Protein AF-A0A9J7HIJ6-F1 (afdb_monomer)

Structure (mmCIF, N/CA/C/O backbone):
data_AF-A0A9J7HIJ6-F1
#
_entry.id   AF-A0A9J7HIJ6-F1
#
loop_
_atom_site.group_PDB
_atom_site.id
_atom_site.type_symbol
_atom_site.label_atom_id
_atom_site.label_alt_id
_atom_site.label_comp_id
_atom_site.label_asym_id
_atom_site.label_entity_id
_atom_site.label_seq_id
_atom_site.pdbx_PDB_ins_code
_atom_site.Cartn_x
_atom_site.Cartn_y
_atom_site.Cartn_z
_atom_site.occupancy
_atom_site.B_iso_or_equiv
_atom_site.auth_seq_id
_atom_site.auth_comp_id
_atom_site.auth_asym_id
_atom_site.auth_atom_id
_atom_site.pdbx_PDB_model_num
ATOM 1 N N . MET A 1 1 ? -23.925 -6.676 22.445 1.00 54.19 1 MET A N 1
ATOM 2 C CA . MET A 1 1 ? -23.663 -6.314 21.030 1.00 54.19 1 MET A CA 1
ATOM 3 C C . MET A 1 1 ? -22.187 -6.019 20.755 1.00 54.19 1 MET A C 1
ATOM 5 O O . MET A 1 1 ? -21.665 -6.613 19.825 1.00 54.19 1 MET A O 1
ATOM 9 N N . ALA A 1 2 ? -21.489 -5.216 21.573 1.00 65.56 2 ALA A N 1
ATOM 10 C CA . ALA A 1 2 ? -20.061 -4.901 21.376 1.00 65.56 2 ALA A CA 1
ATOM 11 C C . ALA A 1 2 ? -19.132 -6.136 21.282 1.00 65.56 2 ALA A C 1
ATOM 13 O O . ALA A 1 2 ? -18.332 -6.225 20.359 1.00 65.56 2 ALA A O 1
ATOM 14 N N . GLY A 1 3 ? -19.303 -7.138 22.155 1.00 69.25 3 GLY A N 1
ATOM 15 C CA . GLY A 1 3 ? -18.483 -8.361 22.118 1.00 69.25 3 GLY A CA 1
ATOM 16 C C . GLY A 1 3 ? -18.639 -9.199 20.839 1.00 69.25 3 GLY A C 1
ATOM 17 O O . GLY A 1 3 ? -17.671 -9.776 20.363 1.00 69.25 3 GL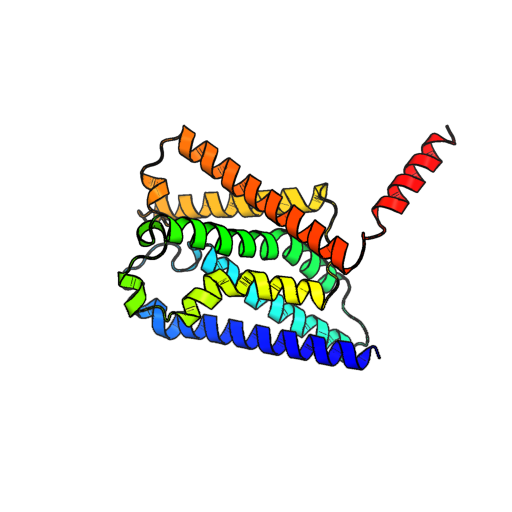Y A O 1
ATOM 18 N N . ILE A 1 4 ? -19.830 -9.220 20.228 1.00 72.94 4 ILE A N 1
ATOM 19 C CA . ILE A 1 4 ? -20.072 -9.954 18.970 1.00 72.94 4 ILE A CA 1
ATOM 20 C C . ILE A 1 4 ? -19.373 -9.256 17.796 1.00 72.94 4 ILE A C 1
ATOM 22 O O . ILE A 1 4 ? -18.848 -9.926 16.910 1.00 72.94 4 ILE A O 1
ATOM 26 N N . VAL A 1 5 ? -19.349 -7.919 17.792 1.00 80.38 5 VAL A N 1
ATOM 27 C CA . VAL A 1 5 ? -18.637 -7.131 16.775 1.00 80.38 5 VAL A CA 1
ATOM 28 C C . VAL A 1 5 ? -17.130 -7.357 16.893 1.00 80.38 5 VAL A C 1
ATOM 30 O O . VAL A 1 5 ? -16.501 -7.679 15.892 1.00 80.38 5 VAL A O 1
ATOM 33 N N . LEU A 1 6 ? -16.576 -7.304 18.111 1.00 82.19 6 LEU A N 1
ATOM 34 C CA . LEU A 1 6 ? -15.151 -7.554 18.350 1.00 82.19 6 LEU A CA 1
ATOM 35 C C . LEU A 1 6 ? -14.713 -8.945 17.872 1.00 82.19 6 LEU A C 1
ATOM 37 O O . LEU A 1 6 ? -13.731 -9.060 17.145 1.00 82.19 6 LEU A O 1
ATOM 41 N N . VAL A 1 7 ? -15.457 -9.999 18.229 1.00 83.62 7 VAL A N 1
ATOM 42 C CA . VAL A 1 7 ? -15.119 -11.375 17.821 1.00 83.62 7 VAL A CA 1
ATOM 43 C C . VAL A 1 7 ? -15.148 -11.526 16.298 1.00 83.62 7 VAL A C 1
ATOM 45 O O . VAL A 1 7 ? -14.252 -12.147 15.730 1.00 83.62 7 VAL A O 1
ATOM 48 N N . ARG A 1 8 ? -16.138 -10.929 15.620 1.00 87.38 8 ARG A N 1
ATOM 49 C CA . ARG A 1 8 ? -16.233 -10.959 14.151 1.00 87.38 8 ARG A CA 1
ATOM 50 C C . ARG A 1 8 ? -15.067 -10.227 13.489 1.00 87.38 8 ARG A C 1
ATOM 52 O O . ARG A 1 8 ? -14.442 -10.789 12.595 1.00 87.38 8 ARG A O 1
ATOM 59 N N . THR A 1 9 ? -14.756 -9.013 13.937 1.00 90.62 9 THR A N 1
ATOM 60 C CA . THR A 1 9 ? -13.640 -8.217 13.404 1.00 90.62 9 THR A CA 1
ATOM 61 C C . THR A 1 9 ? -12.297 -8.914 13.631 1.00 90.62 9 THR A C 1
ATOM 63 O O . THR A 1 9 ? -11.520 -9.058 12.690 1.00 90.62 9 THR A O 1
ATOM 66 N N . CYS A 1 10 ? -12.067 -9.447 14.834 1.00 93.25 10 CYS A N 1
ATOM 67 C CA . CYS A 1 10 ? -10.856 -10.197 15.163 1.00 93.25 10 CYS A CA 1
ATOM 68 C C . CYS A 1 10 ? -10.693 -11.439 14.277 1.00 93.25 10 CYS A C 1
ATOM 70 O O . CYS A 1 10 ? -9.621 -11.659 13.714 1.00 93.25 10 CYS A O 1
ATOM 72 N N . ALA A 1 11 ? -11.765 -12.213 14.071 1.00 94.88 11 ALA A N 1
ATOM 73 C CA . ALA A 1 11 ? -11.728 -13.376 13.186 1.00 94.88 11 ALA A CA 1
ATOM 74 C C . ALA A 1 11 ? -11.338 -12.993 11.748 1.00 94.88 11 ALA A C 1
ATOM 76 O O . ALA A 1 11 ? -10.502 -13.666 11.144 1.00 94.88 11 ALA A O 1
ATOM 77 N N . VAL A 1 12 ? -11.884 -11.892 11.215 1.00 96.50 12 VAL A N 1
ATOM 78 C CA . VAL A 1 12 ? -11.509 -11.387 9.884 1.00 96.50 12 VAL A CA 1
ATOM 79 C C . VAL A 1 12 ? -10.034 -10.987 9.844 1.00 96.50 12 VAL A C 1
ATOM 81 O O . VAL A 1 12 ? -9.323 -11.424 8.942 1.00 96.50 12 VAL A O 1
ATOM 84 N N . HIS A 1 13 ? -9.538 -10.227 10.824 1.00 97.56 13 HIS A N 1
ATOM 85 C CA . HIS A 1 13 ? -8.124 -9.838 10.865 1.00 97.56 13 HIS A CA 1
ATOM 86 C C . HIS A 1 13 ? -7.177 -11.039 10.960 1.00 97.56 13 HIS A C 1
ATOM 88 O O . HIS A 1 13 ? -6.143 -11.041 10.294 1.00 97.56 13 HIS A O 1
ATOM 94 N N . VAL A 1 14 ? -7.524 -12.068 11.742 1.00 97.81 14 VAL A N 1
ATOM 95 C CA . VAL A 1 14 ? -6.734 -13.307 11.834 1.00 97.81 14 VAL A CA 1
ATOM 96 C C . VAL A 1 14 ? -6.701 -14.024 10.487 1.00 97.81 14 VAL A C 1
ATOM 98 O O . VAL A 1 14 ? -5.623 -14.399 10.032 1.00 97.81 14 VAL A O 1
ATOM 101 N N . VAL A 1 15 ? -7.847 -14.176 9.816 1.00 97.62 15 VAL A N 1
ATOM 102 C CA . VAL A 1 15 ? -7.904 -14.797 8.482 1.00 97.62 15 VAL A CA 1
ATOM 103 C C . VAL A 1 15 ? -7.062 -14.010 7.479 1.00 97.62 15 VAL A C 1
ATOM 105 O O . VAL A 1 15 ? -6.260 -14.609 6.765 1.00 97.62 15 VAL A O 1
ATOM 108 N N . LEU A 1 16 ? -7.187 -12.681 7.451 1.00 97.38 16 LEU A N 1
ATOM 109 C CA . LEU A 1 16 ? -6.400 -11.832 6.555 1.00 97.38 16 LEU A CA 1
ATOM 110 C C . LEU A 1 16 ? -4.902 -11.955 6.845 1.00 97.38 16 LEU A C 1
ATOM 112 O O . LEU A 1 16 ? -4.126 -12.180 5.919 1.00 97.38 16 LEU A O 1
ATOM 116 N N . LEU A 1 17 ? -4.489 -11.898 8.114 1.00 98.06 17 LEU A N 1
ATOM 117 C CA . LEU A 1 17 ? -3.093 -12.096 8.502 1.00 98.06 17 LEU A CA 1
ATOM 118 C C . LEU A 1 17 ? -2.560 -13.453 8.024 1.00 98.06 17 LEU A C 1
ATOM 120 O O . LEU A 1 17 ? -1.475 -13.508 7.450 1.00 98.06 17 LEU A O 1
ATOM 124 N N . LEU A 1 18 ? -3.320 -14.535 8.220 1.00 97.62 18 LEU A N 1
ATOM 125 C CA . LEU A 1 18 ? -2.929 -15.867 7.754 1.00 97.62 18 LEU A CA 1
ATOM 126 C C . LEU A 1 18 ? -2.782 -15.914 6.230 1.00 97.62 18 LEU A C 1
ATOM 128 O O . LEU A 1 18 ? -1.799 -16.467 5.743 1.00 97.62 18 LEU A O 1
ATOM 132 N N . VAL A 1 19 ? -3.701 -15.297 5.481 1.00 96.50 19 VAL A N 1
ATOM 133 C CA . VAL A 1 19 ? -3.599 -15.188 4.017 1.00 96.50 19 VAL A CA 1
ATOM 134 C C . VAL A 1 19 ? -2.308 -14.473 3.615 1.00 96.50 19 VAL A C 1
ATOM 136 O O . VAL A 1 19 ? -1.566 -15.002 2.789 1.00 96.50 19 VAL A O 1
ATOM 139 N N . TYR A 1 20 ? -1.985 -13.327 4.222 1.00 96.69 20 TYR A N 1
ATOM 140 C CA . TYR A 1 20 ? -0.745 -12.605 3.914 1.00 96.69 20 TYR A CA 1
ATOM 141 C C . TYR A 1 20 ? 0.513 -13.399 4.291 1.00 96.69 20 TYR A C 1
ATOM 143 O O . TYR A 1 20 ? 1.465 -13.438 3.514 1.00 96.69 20 TYR A O 1
ATOM 151 N N . VAL A 1 21 ? 0.513 -14.101 5.428 1.00 96.94 21 VAL A N 1
ATOM 152 C CA . VAL A 1 21 ? 1.629 -14.979 5.821 1.00 96.94 21 VAL A CA 1
ATOM 153 C C . VAL A 1 21 ? 1.808 -16.133 4.829 1.00 96.94 21 VAL A C 1
ATOM 155 O O . VAL A 1 21 ? 2.939 -16.458 4.466 1.00 96.94 21 VAL A O 1
ATOM 158 N N . ILE A 1 22 ? 0.715 -16.735 4.350 1.00 96.00 22 ILE A N 1
ATOM 159 C CA . ILE A 1 22 ? 0.757 -17.787 3.323 1.00 96.00 22 ILE A CA 1
ATOM 160 C C . ILE A 1 22 ? 1.316 -17.235 2.009 1.00 96.00 22 ILE A C 1
ATOM 162 O O . ILE A 1 22 ? 2.164 -17.876 1.398 1.00 96.00 22 ILE A O 1
ATOM 166 N N . VAL A 1 23 ? 0.893 -16.041 1.595 1.00 95.25 23 VAL A N 1
ATOM 167 C CA . VAL A 1 23 ? 1.378 -15.359 0.383 1.00 95.25 23 VAL A CA 1
ATOM 168 C C . VAL A 1 23 ? 2.876 -15.062 0.467 1.00 95.25 23 VAL A C 1
ATOM 170 O O . VAL A 1 23 ? 3.612 -15.332 -0.482 1.00 95.25 23 VAL A O 1
ATOM 173 N N . GLU A 1 24 ? 3.347 -14.550 1.605 1.00 93.69 24 GLU A N 1
ATOM 174 C CA . GLU A 1 24 ? 4.772 -14.305 1.858 1.00 93.69 24 GLU A CA 1
ATOM 175 C C . GLU A 1 24 ? 5.581 -15.608 1.838 1.00 93.69 24 GLU A C 1
ATOM 177 O O . GLU A 1 24 ? 6.668 -15.662 1.252 1.00 93.69 24 GLU A O 1
ATOM 182 N N . ARG A 1 25 ? 5.035 -16.681 2.426 1.00 93.69 25 ARG A N 1
ATOM 183 C CA . ARG A 1 25 ? 5.645 -18.013 2.380 1.00 93.69 25 ARG A CA 1
ATOM 184 C C . ARG A 1 25 ? 5.733 -18.528 0.948 1.00 93.69 25 ARG A C 1
ATOM 186 O O . ARG A 1 25 ? 6.815 -18.933 0.545 1.00 93.69 25 ARG A O 1
ATOM 193 N N . GLU A 1 26 ? 4.641 -18.473 0.191 1.00 92.38 26 GLU A N 1
ATOM 194 C CA . GLU A 1 26 ? 4.570 -18.922 -1.203 1.00 92.38 26 GLU A CA 1
ATOM 195 C C . GLU A 1 26 ? 5.589 -18.189 -2.080 1.00 92.38 26 GLU A C 1
ATOM 197 O O . GLU A 1 26 ? 6.344 -18.809 -2.833 1.00 92.38 26 GLU A O 1
ATOM 202 N N . TYR A 1 27 ? 5.671 -16.864 -1.932 1.00 89.50 27 TYR A N 1
ATOM 203 C CA . TYR A 1 27 ? 6.690 -16.066 -2.602 1.00 89.50 27 TYR A CA 1
ATOM 204 C C . TYR A 1 27 ? 8.096 -16.553 -2.245 1.00 89.50 27 TYR A C 1
ATOM 206 O O . TYR A 1 27 ? 8.934 -16.763 -3.126 1.00 89.50 27 TYR A O 1
ATOM 214 N N . SER A 1 28 ? 8.356 -16.753 -0.951 1.00 88.44 28 SER A N 1
ATOM 215 C CA . SER A 1 28 ? 9.679 -17.139 -0.477 1.00 88.44 28 SER A CA 1
ATOM 216 C C . SER A 1 28 ? 10.091 -18.546 -0.901 1.00 88.44 28 SER A C 1
ATOM 218 O O . SER A 1 28 ? 11.278 -18.760 -1.144 1.00 88.44 28 SER A O 1
ATOM 220 N N . THR A 1 29 ? 9.160 -19.499 -0.955 1.00 86.94 29 THR A N 1
ATOM 221 C CA . THR A 1 29 ? 9.465 -20.899 -1.273 1.00 86.94 29 THR A CA 1
ATOM 222 C C . THR A 1 29 ? 9.496 -21.161 -2.769 1.00 86.94 29 THR A C 1
ATOM 224 O O . THR A 1 29 ? 10.371 -21.890 -3.224 1.00 86.94 29 THR A O 1
ATOM 227 N N . ASN A 1 30 ? 8.575 -20.566 -3.532 1.00 85.62 30 ASN A N 1
ATOM 228 C CA . ASN A 1 30 ? 8.342 -20.961 -4.923 1.00 85.62 30 ASN A CA 1
ATOM 229 C C . ASN A 1 30 ? 8.789 -19.897 -5.935 1.00 85.62 30 ASN A C 1
ATOM 231 O O . ASN A 1 30 ? 9.208 -20.246 -7.035 1.00 85.62 30 ASN A O 1
ATOM 235 N N . VAL A 1 31 ? 8.770 -18.608 -5.572 1.00 84.44 31 VAL A N 1
ATOM 236 C CA . VAL A 1 31 ? 9.089 -17.517 -6.514 1.00 84.44 31 VAL A CA 1
ATOM 237 C C . VAL A 1 31 ? 10.548 -17.068 -6.409 1.00 84.44 31 VAL A C 1
ATOM 239 O O . VAL A 1 31 ? 11.222 -16.926 -7.431 1.00 84.44 31 VAL A O 1
ATOM 242 N N . ILE A 1 32 ? 11.069 -16.865 -5.192 1.00 81.12 32 ILE A N 1
ATOM 243 C CA . ILE A 1 32 ? 12.455 -16.402 -4.983 1.00 81.12 32 ILE A CA 1
ATOM 244 C C . ILE A 1 32 ? 13.495 -17.314 -5.659 1.00 81.12 32 ILE A C 1
ATOM 246 O O . ILE A 1 32 ? 14.334 -16.769 -6.380 1.00 81.12 32 ILE A O 1
ATOM 250 N N . PRO A 1 33 ? 13.476 -18.653 -5.487 1.00 77.00 33 PRO A N 1
ATOM 251 C CA . PRO A 1 33 ? 14.546 -19.509 -6.010 1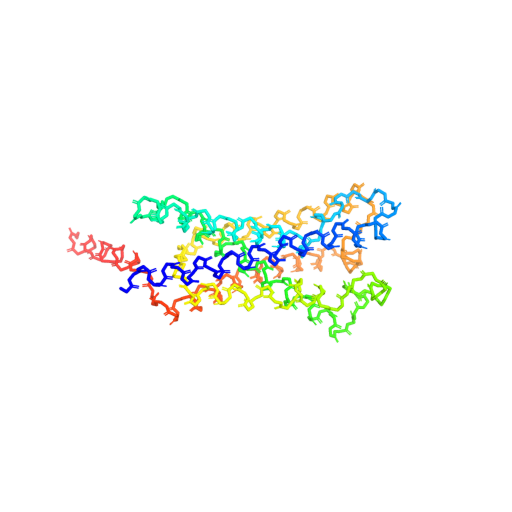.00 77.00 33 PRO A CA 1
ATOM 252 C C . PRO A 1 33 ? 14.654 -19.503 -7.538 1.00 77.00 33 PRO A C 1
ATOM 254 O O . PRO A 1 33 ? 15.744 -19.655 -8.078 1.00 77.00 33 PRO A O 1
ATOM 257 N N . VAL A 1 34 ? 13.533 -19.295 -8.232 1.00 69.25 34 VAL A N 1
ATOM 258 C CA . VAL A 1 34 ? 13.479 -19.299 -9.700 1.00 69.25 34 VAL A CA 1
ATOM 259 C C . VAL A 1 34 ? 13.777 -17.911 -10.277 1.00 69.25 34 VAL A C 1
ATOM 261 O O . VAL A 1 34 ? 14.377 -17.792 -11.341 1.00 69.25 34 VAL A O 1
ATOM 264 N N . HIS A 1 35 ? 13.395 -16.844 -9.567 1.00 64.62 35 HIS A N 1
ATOM 265 C CA . HIS A 1 35 ? 13.511 -15.464 -10.048 1.00 64.62 35 HIS A CA 1
ATOM 266 C C . HIS A 1 35 ? 14.792 -14.734 -9.582 1.00 64.62 35 HIS A C 1
ATOM 268 O O . HIS A 1 35 ? 15.186 -13.739 -10.193 1.00 64.62 35 HIS A O 1
ATOM 274 N N . GLN A 1 36 ? 15.461 -15.195 -8.513 1.00 61.38 36 GLN A N 1
ATOM 275 C CA . GLN A 1 36 ? 16.668 -14.569 -7.934 1.00 61.38 36 GLN A CA 1
ATOM 276 C C . GLN A 1 36 ? 17.948 -15.397 -8.146 1.00 61.38 36 GLN A C 1
ATOM 278 O O . GLN A 1 36 ? 18.765 -15.521 -7.236 1.00 61.38 36 GLN A O 1
ATOM 283 N N . THR A 1 37 ? 18.161 -15.943 -9.345 1.00 53.28 37 THR A N 1
ATOM 284 C CA . THR A 1 37 ? 19.377 -16.719 -9.663 1.00 53.28 37 THR A CA 1
ATOM 285 C C . THR A 1 37 ? 20.655 -15.877 -9.727 1.00 53.28 37 THR A C 1
ATOM 287 O O . THR A 1 37 ? 21.740 -16.424 -9.581 1.00 53.28 37 THR A O 1
ATOM 290 N N . ASN A 1 38 ? 20.546 -14.548 -9.844 1.00 50.03 38 ASN A N 1
ATOM 291 C CA . ASN A 1 38 ? 21.674 -13.622 -9.752 1.00 50.03 38 ASN A CA 1
ATOM 292 C C . ASN A 1 38 ? 21.396 -12.559 -8.686 1.00 50.03 38 ASN A C 1
ATOM 294 O O . ASN A 1 38 ? 20.273 -12.070 -8.558 1.00 50.03 38 ASN A O 1
ATOM 298 N N . ASN A 1 39 ? 22.420 -12.221 -7.905 1.00 54.41 39 ASN A N 1
ATOM 299 C CA . ASN A 1 39 ? 22.371 -11.371 -6.717 1.00 54.41 39 ASN A CA 1
ATOM 300 C C . ASN A 1 39 ? 21.980 -9.913 -7.069 1.00 54.41 39 ASN A C 1
ATOM 302 O O . ASN A 1 39 ? 22.828 -9.031 -7.165 1.00 54.41 39 ASN A O 1
ATOM 306 N N . LYS A 1 40 ? 20.689 -9.658 -7.323 1.00 73.31 40 LYS A N 1
ATOM 307 C CA . LYS A 1 40 ? 20.166 -8.336 -7.703 1.00 73.31 40 LYS A CA 1
ATOM 308 C C . LYS A 1 40 ? 20.054 -7.436 -6.469 1.00 73.31 40 LYS A C 1
ATOM 310 O O . LYS A 1 40 ? 19.312 -7.740 -5.530 1.00 73.31 40 LYS A O 1
ATOM 315 N N . PHE A 1 41 ? 20.779 -6.317 -6.484 1.00 81.31 41 PHE A N 1
ATOM 316 C CA . PHE A 1 41 ? 20.698 -5.256 -5.476 1.00 81.31 41 PHE A CA 1
ATOM 317 C C . PHE A 1 41 ? 19.232 -4.841 -5.228 1.00 81.31 41 PHE A C 1
ATOM 319 O O . PHE A 1 41 ? 18.433 -4.760 -6.157 1.00 81.31 41 PHE A O 1
ATOM 326 N N . GLY A 1 42 ? 18.842 -4.638 -3.965 1.00 79.19 42 GLY A N 1
ATOM 327 C CA . GLY A 1 42 ? 17.453 -4.339 -3.574 1.00 79.19 42 GLY A CA 1
ATOM 328 C C . GLY A 1 42 ? 16.494 -5.544 -3.530 1.00 79.19 42 GLY A C 1
ATOM 329 O O . GLY A 1 42 ? 15.443 -5.456 -2.888 1.00 79.19 42 GLY A O 1
ATOM 330 N N . ARG A 1 43 ? 16.872 -6.695 -4.112 1.00 86.06 43 ARG A N 1
ATOM 331 C CA . ARG A 1 43 ? 16.133 -7.976 -4.080 1.00 86.06 43 ARG A CA 1
ATOM 332 C C . ARG A 1 43 ? 14.636 -7.783 -4.355 1.00 86.06 43 ARG A C 1
ATOM 334 O O . ARG A 1 43 ? 14.267 -7.172 -5.344 1.00 86.06 43 ARG A O 1
ATOM 341 N N . ARG A 1 44 ? 13.755 -8.304 -3.494 1.00 86.62 44 ARG A N 1
ATOM 342 C CA . ARG A 1 44 ? 12.297 -8.168 -3.646 1.00 86.62 44 ARG A CA 1
ATOM 343 C C . ARG A 1 44 ? 11.774 -6.777 -3.291 1.00 86.62 44 ARG A C 1
ATOM 345 O O . ARG A 1 44 ? 10.718 -6.385 -3.766 1.00 86.62 44 ARG A O 1
ATOM 352 N N . TYR A 1 45 ? 12.509 -6.033 -2.468 1.00 90.56 45 TYR A N 1
ATOM 353 C CA . TYR A 1 45 ? 12.069 -4.757 -1.902 1.00 90.56 45 TYR A CA 1
ATOM 354 C C . TYR A 1 45 ? 12.198 -3.587 -2.880 1.00 90.56 45 TYR A C 1
ATOM 356 O O . TYR A 1 45 ? 11.829 -2.463 -2.549 1.00 90.56 45 TYR A O 1
ATOM 364 N N . CYS A 1 46 ? 12.709 -3.824 -4.088 1.00 91.38 46 CYS A N 1
ATOM 365 C CA . CYS A 1 46 ? 12.655 -2.845 -5.164 1.00 91.38 46 CYS A CA 1
ATOM 366 C C . CYS A 1 46 ? 11.235 -2.705 -5.750 1.00 91.38 46 CYS A C 1
ATOM 368 O O . CYS A 1 46 ? 10.871 -1.625 -6.215 1.00 91.38 46 CYS A O 1
ATOM 370 N N . TYR A 1 47 ? 10.396 -3.742 -5.654 1.00 92.25 47 TYR A N 1
ATOM 371 C CA . TYR A 1 47 ? 9.037 -3.742 -6.195 1.00 92.25 47 TYR A CA 1
ATOM 372 C C . TYR A 1 47 ? 8.014 -3.192 -5.196 1.00 92.25 47 TYR A C 1
ATOM 374 O O . TYR A 1 47 ? 7.914 -3.666 -4.061 1.00 92.25 47 TYR A O 1
ATOM 382 N N . LEU A 1 48 ? 7.183 -2.249 -5.650 1.00 95.19 48 LEU A N 1
ATOM 383 C CA . LEU A 1 48 ? 6.135 -1.641 -4.826 1.00 95.19 48 LEU A CA 1
ATOM 384 C C . LEU A 1 48 ? 5.121 -2.681 -4.334 1.00 95.19 48 LEU A C 1
ATOM 386 O O . LEU A 1 48 ? 4.697 -2.632 -3.184 1.00 95.19 48 LEU A O 1
ATOM 390 N N . THR A 1 49 ? 4.794 -3.669 -5.171 1.00 95.12 49 THR A N 1
ATOM 391 C CA . THR A 1 49 ? 3.917 -4.794 -4.821 1.00 95.12 49 THR A CA 1
ATOM 392 C C . THR A 1 49 ? 4.416 -5.553 -3.590 1.00 95.12 49 THR A C 1
ATOM 394 O O . THR A 1 49 ? 3.627 -5.892 -2.713 1.00 95.12 49 THR A O 1
ATOM 397 N N . GLN A 1 50 ? 5.726 -5.782 -3.481 1.00 93.81 50 GLN A N 1
ATOM 398 C CA . GLN A 1 50 ? 6.312 -6.513 -2.352 1.00 93.81 50 GLN A CA 1
ATOM 399 C C . GLN A 1 50 ? 6.339 -5.655 -1.084 1.00 93.81 50 GLN A C 1
ATOM 401 O O . GLN A 1 50 ? 6.037 -6.148 0.001 1.00 93.81 50 GLN A O 1
ATOM 406 N N . LEU A 1 51 ? 6.621 -4.354 -1.211 1.00 96.31 51 LEU A N 1
ATOM 407 C CA . LEU A 1 51 ? 6.478 -3.414 -0.094 1.00 96.31 51 LEU A CA 1
ATOM 408 C C . LEU A 1 51 ? 5.029 -3.363 0.412 1.00 96.31 51 LEU A C 1
ATOM 410 O O . LEU A 1 51 ? 4.808 -3.360 1.621 1.00 96.31 51 LEU A O 1
ATOM 414 N N . ASN A 1 52 ? 4.051 -3.397 -0.497 1.00 97.56 52 ASN A N 1
ATOM 415 C CA . ASN A 1 52 ? 2.630 -3.440 -0.160 1.00 97.56 52 ASN A CA 1
ATOM 416 C C . ASN A 1 52 ? 2.258 -4.729 0.592 1.00 97.56 52 ASN A C 1
ATOM 418 O O . ASN A 1 52 ? 1.564 -4.654 1.603 1.00 97.56 52 ASN A O 1
ATOM 422 N N . MET A 1 53 ? 2.749 -5.898 0.163 1.00 96.44 53 MET A N 1
ATOM 423 C CA . MET A 1 53 ? 2.479 -7.168 0.860 1.00 96.44 53 MET A CA 1
ATOM 424 C C . MET A 1 53 ? 3.026 -7.161 2.287 1.00 96.44 53 MET A C 1
ATOM 426 O O . MET A 1 53 ? 2.308 -7.490 3.236 1.00 96.44 53 MET A O 1
ATOM 430 N N . VAL A 1 54 ? 4.260 -6.687 2.464 1.00 96.50 54 VAL A N 1
ATOM 431 C CA . VAL A 1 54 ? 4.875 -6.559 3.789 1.00 96.50 54 VAL A CA 1
ATOM 432 C C . VAL A 1 54 ? 4.105 -5.558 4.651 1.00 96.50 54 VAL A C 1
ATOM 434 O O . VAL A 1 54 ? 3.789 -5.860 5.802 1.00 96.50 54 VAL A O 1
ATOM 437 N N . ALA A 1 55 ? 3.745 -4.394 4.103 1.00 97.25 55 ALA A N 1
ATOM 438 C CA . ALA A 1 55 ? 2.988 -3.375 4.827 1.00 97.25 55 ALA A CA 1
ATOM 439 C C . ALA A 1 55 ? 1.614 -3.892 5.286 1.00 97.25 55 ALA A C 1
ATOM 441 O O . ALA A 1 55 ? 1.231 -3.663 6.434 1.00 97.25 55 ALA A O 1
ATOM 442 N N . GLN A 1 56 ? 0.897 -4.632 4.435 1.00 97.44 56 GLN A N 1
ATOM 443 C CA . GLN A 1 56 ? -0.392 -5.227 4.796 1.00 97.44 56 GLN A CA 1
ATOM 444 C C . GLN A 1 56 ? -0.244 -6.355 5.821 1.00 97.44 56 GLN A C 1
ATOM 446 O O . GLN A 1 56 ? -1.018 -6.400 6.776 1.00 97.44 56 GLN A O 1
ATOM 451 N N . THR A 1 57 ? 0.792 -7.191 5.709 1.00 97.56 57 THR A N 1
ATOM 452 C CA . THR A 1 57 ? 1.106 -8.219 6.718 1.00 97.56 57 THR A CA 1
ATOM 453 C C . THR A 1 57 ? 1.331 -7.588 8.094 1.00 97.56 57 THR A C 1
ATOM 455 O O . THR A 1 57 ? 0.715 -7.994 9.081 1.00 97.56 57 THR A O 1
ATOM 458 N N . VAL A 1 58 ? 2.175 -6.551 8.163 1.00 97.69 58 VAL A N 1
ATOM 459 C CA . VAL A 1 58 ? 2.468 -5.825 9.410 1.00 97.69 58 VAL A CA 1
ATOM 460 C C . VAL A 1 58 ? 1.211 -5.150 9.958 1.00 97.69 58 VAL A C 1
ATOM 462 O O . VAL A 1 58 ? 0.942 -5.214 11.159 1.00 97.69 58 VAL A O 1
ATOM 465 N N . PHE A 1 59 ? 0.407 -4.534 9.092 1.00 97.75 59 PHE A N 1
ATOM 466 C CA . PHE A 1 59 ? -0.821 -3.867 9.501 1.00 97.75 59 PHE A CA 1
ATOM 467 C C . PHE A 1 59 ? -1.864 -4.835 10.057 1.00 97.75 59 PHE A C 1
ATOM 469 O O . PHE A 1 59 ? -2.355 -4.597 11.162 1.00 97.75 59 PHE A O 1
ATOM 476 N N . PHE A 1 60 ? -2.176 -5.937 9.370 1.00 97.88 60 PHE A N 1
ATOM 477 C CA . PHE A 1 60 ? -3.132 -6.919 9.889 1.00 97.88 60 PHE A CA 1
ATOM 478 C C . PHE A 1 60 ? -2.599 -7.625 11.139 1.00 97.88 60 PHE A C 1
ATOM 480 O O . PHE A 1 60 ? -3.367 -7.849 12.072 1.00 97.88 60 PHE A O 1
ATOM 487 N N . GLY A 1 61 ? -1.283 -7.844 11.241 1.00 97.75 61 GLY A N 1
ATOM 488 C CA . GLY A 1 61 ? -0.640 -8.288 12.483 1.00 97.75 61 GLY A CA 1
ATOM 489 C C . GLY A 1 61 ? -0.873 -7.313 13.638 1.00 97.75 61 GLY A C 1
ATOM 490 O O . GLY A 1 61 ? -1.264 -7.713 14.736 1.00 97.75 61 GLY A O 1
ATOM 491 N N . SER A 1 62 ? -0.729 -6.013 13.377 1.00 97.06 62 SER A N 1
ATOM 492 C CA . SER A 1 62 ? -1.042 -4.985 14.369 1.00 97.06 62 SER A CA 1
ATOM 493 C C . SER A 1 62 ? -2.538 -4.936 14.710 1.00 97.06 62 SER A C 1
ATOM 495 O O . SER A 1 62 ? -2.886 -4.643 15.851 1.00 97.06 62 SER A O 1
ATOM 497 N N . CYS A 1 63 ? -3.434 -5.225 13.759 1.00 96.06 63 CYS A N 1
ATOM 498 C CA . CYS A 1 63 ? -4.880 -5.246 13.997 1.00 96.06 63 CYS A CA 1
ATOM 499 C C . CYS A 1 63 ? -5.279 -6.414 14.903 1.00 96.06 63 CYS A C 1
ATOM 501 O O . CYS A 1 63 ? -6.001 -6.196 15.874 1.00 96.06 63 CYS A O 1
ATOM 503 N N . VAL A 1 64 ? -4.721 -7.608 14.667 1.00 96.81 64 VAL A N 1
ATOM 504 C CA . VAL A 1 64 ? -4.863 -8.756 15.577 1.00 96.81 64 VAL A CA 1
ATOM 505 C C . VAL A 1 64 ? -4.342 -8.397 16.970 1.00 96.81 64 VAL A C 1
ATOM 507 O O . VAL A 1 64 ? -5.032 -8.638 17.957 1.00 96.81 64 VAL A O 1
ATOM 510 N N . LEU A 1 65 ? -3.175 -7.749 17.071 1.00 95.44 65 LEU A N 1
ATOM 511 C CA . LEU A 1 65 ? -2.650 -7.291 18.360 1.00 95.44 65 LEU A CA 1
ATOM 512 C C . LEU A 1 65 ? -3.609 -6.309 19.057 1.00 95.44 65 LEU A C 1
ATOM 514 O O . LEU A 1 65 ? -3.888 -6.472 20.243 1.00 95.44 65 LEU A O 1
ATOM 518 N N . SER A 1 66 ? -4.140 -5.318 18.336 1.00 94.31 66 SER A N 1
ATOM 519 C CA . SER A 1 66 ? -5.132 -4.371 18.867 1.00 94.31 66 SER A CA 1
ATOM 520 C C . SER A 1 66 ? -6.378 -5.075 19.404 1.00 94.31 66 SER A C 1
ATOM 522 O O . SER A 1 66 ? -6.870 -4.696 20.465 1.00 94.31 66 SER A O 1
ATOM 524 N N . ASP A 1 67 ? -6.886 -6.077 18.688 1.00 94.19 67 ASP A N 1
ATOM 525 C CA . ASP A 1 67 ? -8.102 -6.801 19.070 1.00 94.19 67 ASP A CA 1
ATOM 526 C C . ASP A 1 67 ? -7.871 -7.722 20.273 1.00 94.19 67 ASP A C 1
ATOM 528 O O . ASP A 1 67 ? -8.713 -7.787 21.168 1.00 94.19 67 ASP A O 1
ATOM 532 N N . LEU A 1 68 ? -6.710 -8.383 20.347 1.00 93.56 68 LEU A N 1
ATOM 533 C CA . LEU A 1 68 ? -6.316 -9.170 21.519 1.00 93.56 68 LEU A CA 1
ATOM 534 C C . LEU A 1 68 ? -6.163 -8.282 22.757 1.00 93.56 68 LEU A C 1
ATOM 536 O O . LEU A 1 68 ? -6.640 -8.632 23.836 1.00 93.56 68 LEU A O 1
ATOM 540 N N . LEU A 1 69 ? -5.542 -7.109 22.605 1.00 93.06 69 LEU A N 1
ATOM 541 C CA . LEU A 1 69 ? -5.419 -6.144 23.696 1.00 93.06 69 LEU A CA 1
ATOM 542 C C . LEU A 1 69 ? -6.786 -5.608 24.133 1.00 93.06 69 LEU A C 1
ATOM 544 O O . LEU A 1 69 ? -6.999 -5.443 25.329 1.00 93.06 69 LEU A O 1
ATOM 548 N N . GLU A 1 70 ? -7.727 -5.388 23.213 1.00 92.81 70 GLU A N 1
ATOM 549 C CA . GLU A 1 70 ? -9.101 -5.030 23.582 1.00 92.81 70 GLU A CA 1
ATOM 550 C C . GLU A 1 70 ? -9.812 -6.156 24.330 1.00 92.81 70 GLU A C 1
ATOM 552 O O . GLU A 1 70 ? -10.475 -5.887 25.329 1.00 92.81 70 GLU A O 1
ATOM 557 N N . ALA A 1 71 ? -9.639 -7.407 23.901 1.00 91.62 71 ALA A N 1
ATOM 558 C CA . ALA A 1 71 ? -10.231 -8.558 24.574 1.00 91.62 71 ALA A CA 1
ATOM 559 C C . ALA A 1 71 ? -9.685 -8.749 26.002 1.00 91.62 71 ALA A C 1
ATOM 561 O O . ALA A 1 71 ? -10.447 -9.093 26.903 1.00 91.62 71 ALA A O 1
ATOM 562 N N . ILE A 1 72 ? -8.388 -8.501 26.218 1.00 91.88 72 ILE A N 1
ATOM 563 C CA . ILE A 1 72 ? -7.725 -8.666 27.524 1.00 91.88 72 ILE A CA 1
ATOM 564 C C . ILE A 1 72 ? -7.964 -7.457 28.440 1.00 91.88 72 ILE A C 1
ATOM 566 O O . ILE A 1 72 ? -8.244 -7.621 29.625 1.00 91.88 72 ILE A O 1
ATOM 570 N N . LEU A 1 73 ? -7.830 -6.237 27.913 1.00 91.00 73 LEU A N 1
ATOM 571 C CA . LEU A 1 73 ? -7.857 -4.994 28.697 1.00 91.00 73 LEU A CA 1
ATOM 572 C C . LEU A 1 73 ? -9.236 -4.317 28.717 1.00 91.00 73 LEU A C 1
ATOM 574 O O . LEU A 1 73 ? -9.401 -3.292 29.380 1.00 91.00 73 LEU A O 1
ATOM 578 N N . GLY A 1 74 ? -10.200 -4.818 27.941 1.00 88.94 74 GLY A N 1
ATOM 579 C CA . GLY A 1 74 ? -11.521 -4.213 27.748 1.00 88.94 74 GLY A CA 1
ATOM 580 C C . GLY A 1 74 ? -11.520 -2.925 26.912 1.00 88.94 74 GLY A C 1
ATOM 581 O O . GLY A 1 74 ? -12.549 -2.257 26.829 1.00 88.94 74 GLY A O 1
ATOM 582 N N . ARG A 1 75 ? -10.377 -2.531 26.328 1.00 86.75 75 ARG A N 1
ATOM 583 C CA . ARG A 1 75 ? -10.235 -1.317 25.501 1.00 86.75 75 ARG A CA 1
ATOM 584 C C . ARG A 1 75 ? -9.074 -1.410 24.511 1.00 86.75 75 ARG A C 1
ATOM 586 O O . ARG A 1 75 ? -8.017 -1.942 24.849 1.00 86.75 75 ARG A O 1
ATOM 593 N N . LYS A 1 76 ? -9.218 -0.800 23.327 1.00 85.81 76 LYS A N 1
ATOM 594 C CA . LYS A 1 76 ? -8.101 -0.636 22.376 1.00 85.81 76 LYS A CA 1
ATOM 595 C C . LYS A 1 76 ? -7.094 0.414 22.870 1.00 85.81 76 LYS A C 1
ATOM 597 O O . LYS A 1 76 ? -7.508 1.484 23.324 1.00 85.81 76 LYS A O 1
ATOM 602 N N . PRO A 1 77 ? -5.774 0.183 22.738 1.00 90.19 77 PRO A N 1
ATOM 603 C CA . PRO A 1 77 ? -4.777 1.212 23.021 1.00 90.19 77 PRO A CA 1
ATOM 604 C C . PRO A 1 77 ? -4.879 2.376 22.024 1.00 90.19 77 PRO A C 1
ATOM 606 O O . PRO A 1 77 ? -4.690 2.195 20.820 1.00 90.19 77 PRO A O 1
ATOM 609 N N . ASN A 1 78 ? -5.119 3.591 22.526 1.00 89.81 78 ASN A N 1
ATOM 610 C CA . ASN A 1 78 ? -5.313 4.783 21.687 1.00 89.81 78 ASN A CA 1
ATOM 611 C C . ASN A 1 78 ? -4.119 5.074 20.765 1.00 89.81 78 ASN A C 1
ATOM 613 O O . ASN A 1 78 ? -4.317 5.443 19.611 1.00 89.81 78 ASN A O 1
ATOM 617 N N . VAL A 1 79 ? -2.888 4.883 21.255 1.00 93.50 79 VAL A N 1
ATOM 618 C CA . VAL A 1 79 ? -1.662 5.121 20.473 1.00 93.50 79 VAL A CA 1
ATOM 619 C C . VAL A 1 79 ? -1.558 4.141 19.307 1.00 93.50 79 VAL A C 1
ATOM 621 O O . VAL A 1 79 ? -1.316 4.559 18.179 1.00 93.50 79 VAL A O 1
ATOM 624 N N . LEU A 1 80 ? -1.804 2.850 19.552 1.00 93.44 80 LEU A N 1
ATOM 625 C CA . LEU A 1 80 ? -1.757 1.827 18.508 1.00 93.44 80 LEU A CA 1
ATOM 626 C C . LEU A 1 80 ? -2.821 2.087 17.436 1.00 93.44 80 LEU A C 1
ATOM 628 O O . LEU A 1 80 ? -2.506 2.062 16.248 1.00 93.44 80 LEU A O 1
ATOM 632 N N . LYS A 1 81 ? -4.049 2.433 17.847 1.00 92.94 81 LYS A N 1
ATOM 633 C CA . LYS A 1 81 ? -5.104 2.832 16.907 1.00 92.94 81 LYS A CA 1
ATOM 634 C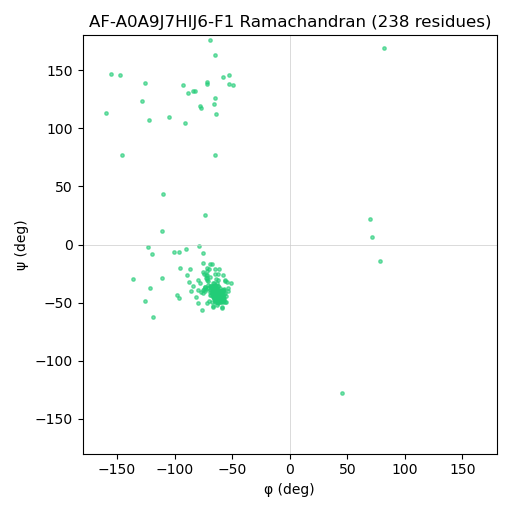 C . LYS A 1 81 ? -4.709 4.067 16.090 1.00 92.94 81 LYS A C 1
ATOM 636 O O . LYS A 1 81 ? -4.920 4.075 14.883 1.00 92.94 81 LYS A O 1
ATOM 641 N N . ALA A 1 82 ? -4.133 5.093 16.717 1.00 94.12 82 ALA A N 1
ATOM 642 C CA . ALA A 1 82 ? -3.715 6.306 16.016 1.00 94.12 82 ALA A CA 1
ATOM 643 C C . ALA A 1 82 ? -2.622 6.024 14.970 1.00 94.12 82 ALA A C 1
ATOM 645 O O . ALA A 1 82 ? -2.700 6.538 13.855 1.00 94.12 82 ALA A O 1
ATOM 646 N N . ILE A 1 83 ? -1.646 5.170 15.301 1.00 95.56 83 ILE A N 1
ATOM 647 C CA . ILE A 1 83 ? -0.604 4.725 14.363 1.00 95.56 83 ILE A CA 1
ATOM 648 C C . ILE A 1 83 ? -1.225 3.940 13.205 1.00 95.56 83 ILE A C 1
ATOM 650 O O . ILE A 1 83 ? -0.915 4.214 12.048 1.00 95.56 83 ILE A O 1
ATOM 654 N N . GLN A 1 84 ? -2.121 2.995 13.500 1.00 96.50 84 GLN A N 1
ATOM 655 C CA . GLN A 1 84 ? -2.816 2.209 12.479 1.00 96.50 84 GLN A CA 1
ATOM 656 C C . GLN A 1 84 ? -3.616 3.092 11.530 1.00 96.50 84 GLN A C 1
ATOM 658 O O . GLN A 1 84 ? -3.505 2.927 10.323 1.00 96.50 84 GLN A O 1
ATOM 663 N N . ASP A 1 85 ? -4.397 4.031 12.058 1.00 96.12 85 ASP A N 1
ATOM 664 C CA . ASP A 1 85 ? -5.224 4.922 11.249 1.00 96.12 85 ASP A CA 1
ATOM 665 C C . ASP A 1 85 ? -4.357 5.847 10.372 1.00 96.12 85 ASP A C 1
ATOM 667 O O . ASP A 1 85 ? -4.651 6.027 9.188 1.00 96.12 85 ASP A O 1
ATOM 671 N N . TYR A 1 86 ? -3.243 6.359 10.911 1.00 96.25 86 TYR A N 1
ATOM 672 C CA . TYR A 1 86 ? -2.284 7.156 10.142 1.00 96.25 86 TYR A CA 1
ATOM 673 C C . TYR A 1 86 ? -1.637 6.341 9.016 1.00 96.25 86 TYR A C 1
ATOM 675 O O . TYR A 1 86 ? -1.687 6.755 7.859 1.00 96.25 86 TYR A O 1
ATOM 683 N N . LEU A 1 87 ? -1.077 5.164 9.322 1.00 96.62 87 LEU A N 1
ATOM 684 C CA . LEU A 1 87 ? -0.451 4.294 8.319 1.00 96.62 87 LEU A CA 1
ATOM 685 C C . LEU A 1 87 ? -1.464 3.788 7.287 1.00 96.62 87 LEU A C 1
ATOM 687 O O . LEU A 1 87 ? -1.137 3.698 6.105 1.00 96.62 87 LEU A O 1
ATOM 691 N N . PHE A 1 88 ? -2.695 3.492 7.706 1.00 97.69 88 PHE A N 1
ATOM 692 C CA . PHE A 1 88 ? -3.754 3.063 6.802 1.00 97.69 88 PHE A CA 1
ATOM 693 C C . PHE A 1 88 ? -4.027 4.123 5.732 1.00 97.69 88 PHE A C 1
ATOM 695 O O . PHE A 1 88 ? -3.973 3.830 4.536 1.00 97.69 88 PHE A O 1
ATOM 702 N N . GLY A 1 89 ? -4.280 5.360 6.172 1.00 96.12 89 GLY A N 1
ATOM 703 C CA . GLY A 1 89 ? -4.616 6.462 5.280 1.00 96.12 89 GLY A CA 1
ATOM 704 C C . GLY A 1 89 ? -3.433 6.921 4.434 1.00 96.12 89 GLY A C 1
ATOM 705 O O . GLY A 1 89 ? -3.573 7.053 3.225 1.00 96.12 89 GLY A O 1
ATOM 706 N N . VAL A 1 90 ? -2.273 7.147 5.052 1.00 96.69 90 VAL A N 1
ATOM 707 C CA . VAL A 1 90 ? -1.099 7.763 4.405 1.00 96.69 90 VAL A CA 1
ATOM 708 C C . VAL A 1 90 ? -0.330 6.795 3.507 1.00 96.69 90 VAL A C 1
ATOM 710 O O . VAL A 1 90 ? 0.251 7.214 2.508 1.00 96.69 90 VAL A O 1
ATOM 713 N N . LEU A 1 91 ? -0.294 5.512 3.870 1.00 97.06 91 LEU A N 1
ATOM 714 C CA . LEU A 1 91 ? 0.592 4.533 3.246 1.00 97.06 91 LEU A CA 1
ATOM 715 C C . LEU A 1 91 ? -0.186 3.403 2.572 1.00 97.06 91 LEU A C 1
ATOM 717 O O . LEU A 1 91 ? -0.090 3.238 1.360 1.00 97.06 91 LEU A O 1
ATOM 721 N N . LEU A 1 92 ? -0.946 2.620 3.339 1.00 97.75 92 LEU A N 1
ATOM 722 C CA . LEU A 1 92 ? -1.500 1.352 2.853 1.00 97.75 92 LEU A CA 1
ATOM 723 C C . LEU A 1 92 ? -2.528 1.539 1.745 1.00 97.75 92 LEU A C 1
ATOM 725 O O . LEU A 1 92 ? -2.394 0.927 0.688 1.00 97.75 92 LEU A O 1
ATOM 729 N N . PHE A 1 93 ? -3.545 2.371 1.975 1.00 98.25 93 PHE A N 1
ATOM 730 C CA . PHE A 1 93 ? -4.616 2.542 0.999 1.00 98.25 93 PHE A CA 1
ATOM 731 C C . PHE A 1 93 ? -4.108 3.179 -0.310 1.00 98.25 93 PHE A C 1
ATOM 733 O O . PHE A 1 93 ? -4.355 2.602 -1.373 1.00 98.25 93 PHE A O 1
ATOM 740 N N . PRO A 1 94 ? -3.323 4.281 -0.286 1.00 98.31 94 PRO A N 1
ATOM 741 C CA . PRO A 1 94 ? -2.732 4.838 -1.500 1.00 98.31 94 PRO A CA 1
ATOM 742 C C . PRO A 1 94 ? -1.801 3.867 -2.229 1.00 98.31 94 PRO A C 1
ATOM 744 O O . PRO A 1 94 ? -1.850 3.784 -3.456 1.00 98.31 94 PRO A O 1
ATOM 747 N N . MET A 1 95 ? -0.974 3.111 -1.496 1.00 98.25 95 MET A N 1
ATOM 748 C CA . MET A 1 95 ? -0.056 2.140 -2.094 1.00 98.25 95 MET A CA 1
ATOM 749 C C . MET A 1 95 ? -0.804 0.977 -2.748 1.00 98.25 95 MET A C 1
ATOM 751 O O . MET A 1 95 ? -0.472 0.610 -3.872 1.00 98.25 95 MET A O 1
ATOM 755 N N . ALA A 1 96 ? -1.825 0.422 -2.091 1.00 98.44 96 ALA A N 1
ATOM 756 C CA . ALA A 1 96 ? -2.630 -0.662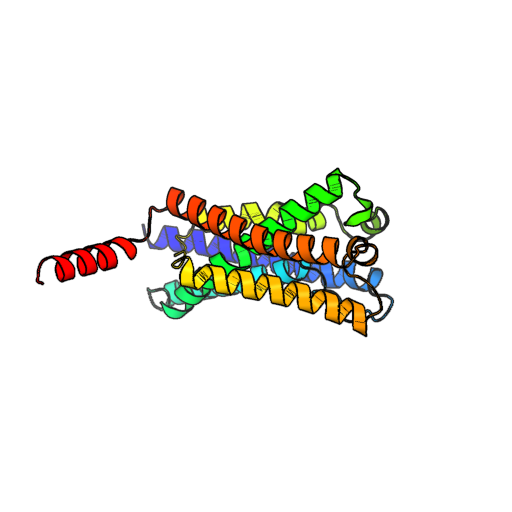 -2.647 1.00 98.44 96 ALA A CA 1
ATOM 757 C C . ALA A 1 96 ? -3.367 -0.229 -3.922 1.00 98.44 96 ALA A C 1
ATOM 759 O O . ALA A 1 96 ? -3.342 -0.954 -4.917 1.00 98.44 96 ALA A O 1
ATOM 760 N N . MET A 1 97 ? -3.957 0.972 -3.916 1.00 98.56 97 MET A N 1
ATOM 761 C CA . MET A 1 97 ? -4.576 1.564 -5.105 1.00 98.56 97 MET A CA 1
ATOM 762 C C . MET A 1 97 ? -3.557 1.759 -6.230 1.00 98.56 97 MET A C 1
ATOM 764 O O . MET A 1 97 ? -3.830 1.384 -7.367 1.00 98.56 97 MET A O 1
ATOM 768 N N . MET A 1 98 ? -2.363 2.275 -5.919 1.00 98.00 98 MET A N 1
ATOM 769 C CA . MET A 1 98 ? -1.291 2.443 -6.902 1.00 98.00 98 MET A CA 1
ATOM 770 C C . MET A 1 98 ? -0.855 1.111 -7.509 1.00 98.00 98 MET A C 1
ATOM 772 O O . MET A 1 98 ? -0.805 0.996 -8.730 1.00 98.00 98 MET A O 1
ATOM 776 N N . VAL A 1 99 ? -0.586 0.102 -6.678 1.00 97.75 99 VAL A N 1
ATOM 777 C CA . VAL A 1 99 ? -0.190 -1.239 -7.132 1.00 97.75 99 VAL A CA 1
ATOM 778 C C . VAL A 1 99 ? -1.252 -1.830 -8.055 1.00 97.75 99 VAL A C 1
ATOM 780 O O . VAL A 1 99 ? -0.913 -2.294 -9.138 1.00 97.75 99 VAL A O 1
ATOM 783 N N . GLN A 1 100 ? -2.529 -1.776 -7.671 1.00 98.25 100 GLN A N 1
ATOM 784 C CA . GLN A 1 100 ? -3.614 -2.323 -8.481 1.00 98.25 100 GLN A CA 1
ATOM 785 C C . GLN A 1 100 ? -3.812 -1.550 -9.790 1.00 98.25 100 GLN A C 1
ATOM 787 O O . GLN A 1 100 ? -3.818 -2.149 -10.866 1.00 98.25 100 GLN A O 1
ATOM 792 N N . CYS A 1 101 ? -3.988 -0.229 -9.717 1.00 97.56 101 CYS A N 1
ATOM 793 C CA . CYS A 1 101 ? -4.299 0.586 -10.888 1.00 97.56 101 CYS A CA 1
ATOM 794 C C . CYS A 1 101 ? -3.148 0.590 -11.893 1.00 97.56 101 CYS A C 1
ATOM 796 O O . CYS A 1 101 ? -3.390 0.381 -13.079 1.00 97.56 101 CYS A O 1
ATOM 798 N N . LEU A 1 102 ? -1.910 0.795 -11.433 1.00 94.88 102 LEU A N 1
ATOM 799 C CA . LEU A 1 102 ? -0.756 0.852 -12.326 1.00 94.88 102 LEU A CA 1
ATOM 800 C C . LEU A 1 102 ? -0.486 -0.509 -12.969 1.00 94.88 102 LEU A C 1
ATOM 802 O O . LEU A 1 102 ? -0.261 -0.567 -14.176 1.00 94.88 102 LEU A O 1
ATOM 806 N N . PHE A 1 103 ? -0.557 -1.595 -12.192 1.00 95.88 103 PHE A N 1
ATOM 807 C CA . PHE A 1 103 ? -0.341 -2.938 -12.722 1.00 95.88 103 PHE A CA 1
ATOM 808 C C . PHE A 1 103 ? -1.339 -3.267 -13.828 1.00 95.88 103 PHE A C 1
ATOM 810 O O . PHE A 1 103 ? -0.921 -3.597 -14.931 1.00 95.88 103 PHE A O 1
ATOM 817 N N . TRP A 1 104 ? -2.645 -3.144 -13.572 1.00 97.44 104 TRP A N 1
ATOM 818 C CA . TRP A 1 104 ? -3.649 -3.529 -14.567 1.00 97.44 104 TRP A CA 1
ATOM 819 C C . TRP A 1 104 ? -3.723 -2.568 -15.750 1.00 97.44 104 TRP A C 1
ATOM 821 O O . TRP A 1 104 ? -3.999 -3.019 -16.858 1.00 97.44 104 TRP A O 1
ATOM 831 N N . ALA A 1 105 ? -3.437 -1.277 -15.550 1.00 95.25 105 ALA A N 1
ATOM 832 C CA . ALA A 1 105 ? -3.335 -0.330 -16.657 1.00 95.25 105 ALA A CA 1
ATOM 833 C C . ALA A 1 105 ? -2.190 -0.708 -17.605 1.00 95.25 105 ALA A C 1
ATOM 835 O O . ALA A 1 105 ? -2.413 -0.821 -18.807 1.00 95.25 105 ALA A O 1
ATOM 836 N N . LEU A 1 106 ? -0.990 -0.965 -17.072 1.00 92.12 106 LEU A N 1
ATOM 837 C CA . LEU A 1 106 ? 0.146 -1.402 -17.886 1.00 92.12 106 LEU A CA 1
ATOM 838 C C . LEU A 1 106 ? -0.108 -2.778 -18.500 1.00 92.12 106 LEU A C 1
ATOM 840 O O . LEU A 1 106 ? 0.114 -2.949 -19.691 1.00 92.12 106 LEU A O 1
ATOM 844 N N . TYR A 1 107 ? -0.651 -3.720 -17.726 1.00 94.44 107 TYR A N 1
ATOM 845 C CA . TYR A 1 107 ? -0.976 -5.065 -18.200 1.00 94.44 107 TYR A CA 1
ATOM 846 C C . TYR A 1 107 ? -1.946 -5.050 -19.389 1.00 94.44 107 TYR A C 1
ATOM 848 O O . TYR A 1 107 ? -1.791 -5.839 -20.317 1.00 94.44 107 TYR A O 1
ATOM 856 N N . ALA A 1 108 ? -2.945 -4.163 -19.364 1.00 95.94 108 ALA A N 1
ATOM 857 C CA . ALA A 1 108 ? -3.928 -4.030 -20.436 1.00 95.94 108 ALA A CA 1
ATOM 858 C C . ALA A 1 108 ? -3.363 -3.368 -21.702 1.00 95.94 108 ALA A C 1
ATOM 860 O O . ALA A 1 108 ? -3.855 -3.650 -22.792 1.00 95.94 108 ALA A O 1
ATOM 861 N N . VAL A 1 109 ? -2.363 -2.489 -21.565 1.00 92.94 109 VAL A N 1
ATOM 862 C CA . VAL A 1 109 ? -1.661 -1.874 -22.704 1.00 92.94 109 VAL A CA 1
ATOM 863 C C . VAL A 1 109 ? -0.693 -2.877 -23.325 1.00 92.94 109 VAL A C 1
ATOM 865 O O . VAL A 1 109 ? -0.789 -3.168 -24.513 1.00 92.94 109 VAL A O 1
ATOM 868 N N . ASP A 1 110 ? 0.218 -3.406 -22.511 1.00 91.50 110 ASP A N 1
ATOM 869 C CA . ASP A 1 110 ? 1.150 -4.467 -22.871 1.00 91.50 110 ASP A CA 1
ATOM 870 C C . ASP A 1 110 ? 1.662 -5.147 -21.591 1.00 91.50 110 ASP A C 1
ATOM 872 O O . ASP A 1 110 ? 2.397 -4.557 -20.789 1.00 91.50 110 ASP A O 1
ATOM 876 N N . ARG A 1 111 ? 1.294 -6.422 -21.404 1.00 91.06 111 ARG A N 1
ATOM 877 C CA . ARG A 1 111 ? 1.710 -7.210 -20.236 1.00 91.06 111 ARG A CA 1
ATOM 878 C C . ARG A 1 111 ? 3.222 -7.279 -20.078 1.00 91.06 111 ARG A C 1
ATOM 880 O O . ARG A 1 111 ? 3.684 -7.344 -18.942 1.00 91.06 111 ARG A O 1
ATOM 887 N N . GLU A 1 112 ? 3.995 -7.240 -21.158 1.00 89.62 112 GLU A N 1
ATOM 888 C CA . GLU A 1 112 ? 5.450 -7.409 -21.099 1.00 89.62 112 GLU A CA 1
ATOM 889 C C . GLU A 1 112 ? 6.145 -6.230 -20.389 1.00 89.62 112 GLU A C 1
ATOM 891 O O . GLU A 1 112 ? 7.260 -6.378 -19.889 1.00 89.62 112 GLU A O 1
ATOM 896 N N . LEU A 1 113 ? 5.458 -5.090 -20.224 1.00 85.56 113 LEU A N 1
ATOM 897 C CA . LEU A 1 113 ? 5.965 -3.926 -19.486 1.00 85.56 113 LEU A CA 1
ATOM 898 C C . LEU A 1 113 ? 6.024 -4.124 -17.964 1.00 85.56 113 LEU A C 1
ATOM 900 O O . LEU A 1 113 ? 6.793 -3.439 -17.286 1.00 85.56 113 LEU A O 1
ATOM 904 N N . VAL A 1 114 ? 5.187 -5.007 -17.410 1.00 87.19 114 VAL A N 1
ATOM 905 C CA . VAL A 1 114 ? 5.017 -5.155 -15.949 1.00 87.19 114 VAL A CA 1
ATOM 906 C C . VAL A 1 114 ? 4.980 -6.609 -15.482 1.00 87.19 114 VAL A C 1
ATOM 908 O O . VAL A 1 114 ? 5.386 -6.916 -14.362 1.00 87.19 114 VAL A O 1
ATOM 911 N N . TYR A 1 115 ? 4.508 -7.517 -16.332 1.00 88.69 115 TYR A N 1
ATOM 912 C CA . TYR A 1 115 ? 4.356 -8.937 -16.045 1.00 88.69 115 TYR A CA 1
ATOM 913 C C . TYR A 1 115 ? 4.621 -9.794 -17.301 1.00 88.69 115 TYR A C 1
ATOM 915 O O . TYR A 1 115 ? 3.680 -10.295 -17.941 1.00 88.69 115 TYR A O 1
ATOM 923 N N . PRO A 1 116 ? 5.908 -9.977 -17.658 1.00 88.69 116 PRO A N 1
ATOM 924 C CA . PRO A 1 116 ? 6.308 -10.786 -18.801 1.00 88.69 116 PRO A CA 1
ATOM 925 C C . PRO A 1 116 ? 5.714 -12.192 -18.790 1.00 88.69 116 PRO A C 1
ATOM 927 O O . PRO A 1 116 ? 5.574 -12.803 -17.728 1.00 88.69 116 PRO A O 1
ATOM 930 N N . SER A 1 117 ? 5.405 -12.738 -19.964 1.00 90.44 117 SER A N 1
ATOM 931 C CA . SER A 1 117 ? 4.898 -14.115 -20.147 1.00 90.44 117 SER A CA 1
ATOM 932 C C . SER A 1 117 ? 5.738 -15.195 -19.471 1.00 90.44 117 SER A C 1
ATOM 934 O O . SER A 1 117 ? 5.185 -16.143 -18.915 1.00 90.44 117 SER A O 1
ATOM 936 N N . ALA A 1 118 ? 7.055 -15.008 -19.387 1.00 87.81 118 ALA A N 1
ATOM 937 C CA . ALA A 1 118 ? 7.950 -15.910 -18.660 1.00 87.81 118 ALA A CA 1
ATOM 938 C C . ALA A 1 118 ? 7.590 -16.082 -17.167 1.00 87.81 118 ALA A C 1
ATOM 940 O O . ALA A 1 118 ? 7.898 -17.117 -16.574 1.00 87.81 118 ALA A O 1
ATOM 941 N N . LEU A 1 119 ? 6.927 -15.097 -16.548 1.00 87.88 11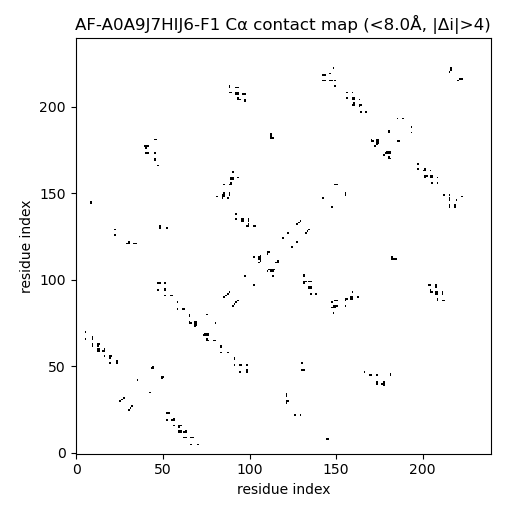9 LEU A N 1
ATOM 942 C CA . LEU A 1 119 ? 6.509 -15.171 -15.147 1.00 87.88 119 LEU A CA 1
ATOM 943 C C . LEU A 1 119 ? 5.345 -16.142 -14.910 1.00 87.88 119 LEU A C 1
ATOM 945 O O . LEU A 1 119 ? 5.206 -16.619 -13.782 1.00 87.88 119 LEU A O 1
ATOM 949 N N . ASP A 1 120 ? 4.568 -16.497 -15.942 1.00 90.75 120 ASP A N 1
ATOM 950 C CA . ASP A 1 120 ? 3.453 -17.454 -15.830 1.00 90.75 120 ASP A CA 1
ATOM 951 C C . ASP A 1 120 ? 3.935 -18.852 -15.397 1.00 90.75 120 ASP A C 1
ATOM 953 O O . ASP A 1 120 ? 3.181 -19.613 -14.792 1.00 90.75 120 ASP A O 1
ATOM 957 N N . ALA A 1 121 ? 5.201 -19.185 -15.671 1.00 89.56 121 ALA A N 1
ATOM 958 C CA . ALA A 1 121 ? 5.816 -20.452 -15.276 1.00 89.56 121 ALA A CA 1
ATOM 959 C C . ALA A 1 121 ? 6.175 -20.523 -13.779 1.00 89.56 121 ALA A C 1
ATOM 961 O O . ALA A 1 121 ? 6.440 -21.607 -13.266 1.00 89.56 121 ALA A O 1
ATOM 962 N N . VAL A 1 122 ? 6.214 -19.379 -13.086 1.00 88.62 122 VAL A N 1
ATOM 963 C CA . VAL A 1 122 ? 6.738 -19.263 -11.712 1.00 88.62 122 VAL A CA 1
ATOM 964 C C . VAL A 1 122 ? 5.695 -18.722 -10.743 1.00 88.62 122 VAL A C 1
ATOM 966 O O . VAL A 1 122 ? 5.654 -19.130 -9.586 1.00 88.62 122 VAL A O 1
ATOM 969 N N . ILE A 1 123 ? 4.867 -17.781 -11.193 1.00 91.12 123 ILE A N 1
ATOM 970 C CA . ILE A 1 123 ? 3.890 -17.089 -10.358 1.00 91.12 123 ILE A CA 1
ATOM 971 C C . ILE A 1 123 ? 2.503 -17.647 -10.687 1.00 91.12 123 ILE A C 1
ATOM 973 O O . ILE A 1 123 ? 1.962 -17.361 -11.757 1.00 91.12 123 ILE A O 1
ATOM 977 N N . PRO A 1 124 ? 1.879 -18.403 -9.767 1.00 92.19 124 PRO A N 1
ATOM 978 C CA . PRO A 1 124 ? 0.520 -18.876 -9.960 1.00 92.19 124 PRO A CA 1
ATOM 979 C C . PRO A 1 124 ? -0.456 -17.714 -10.174 1.00 92.19 124 PRO A C 1
ATOM 981 O O . PRO A 1 124 ? -0.364 -16.676 -9.515 1.00 92.19 124 PRO A O 1
ATOM 984 N N . LYS A 1 125 ? -1.465 -17.916 -11.031 1.00 93.31 125 LYS A N 1
ATOM 985 C CA . LYS A 1 125 ? -2.482 -16.888 -11.332 1.00 93.31 125 LYS A CA 1
ATOM 986 C C . LYS A 1 125 ? -3.152 -16.330 -10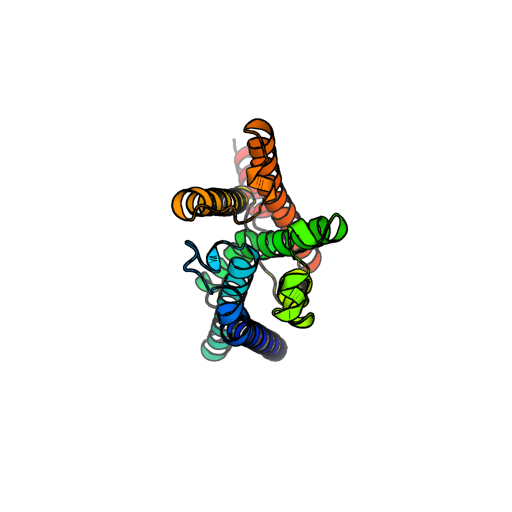.074 1.00 93.31 125 LYS A C 1
ATOM 988 O O . LYS A 1 125 ? -3.369 -15.125 -9.976 1.00 93.31 125 LYS A O 1
ATOM 993 N N . TRP A 1 126 ? -3.450 -17.190 -9.099 1.00 95.12 126 TRP A N 1
ATOM 994 C CA . TRP A 1 126 ? -4.057 -16.763 -7.836 1.00 95.12 126 TRP A CA 1
ATOM 995 C C . TRP A 1 126 ? -3.143 -15.804 -7.063 1.00 95.12 126 TRP A C 1
ATOM 997 O O . TRP A 1 126 ? -3.624 -14.803 -6.541 1.00 95.12 126 TRP A O 1
ATOM 1007 N N . LEU A 1 127 ? -1.830 -16.057 -7.047 1.00 95.06 127 LEU A N 1
ATOM 1008 C CA . LEU A 1 127 ? -0.850 -15.233 -6.341 1.00 95.06 127 LEU A CA 1
ATOM 1009 C C . LEU A 1 127 ? -0.736 -13.856 -6.998 1.00 95.06 127 LEU A C 1
ATOM 1011 O O . LEU A 1 127 ? -0.747 -12.838 -6.308 1.00 95.06 127 LEU A O 1
ATOM 1015 N N . ASN A 1 128 ? -0.741 -13.818 -8.334 1.00 95.50 128 ASN A N 1
ATOM 1016 C CA . ASN A 1 128 ? -0.795 -12.566 -9.084 1.00 95.50 128 ASN A CA 1
ATOM 1017 C C . ASN A 1 128 ? -2.048 -11.738 -8.738 1.00 95.50 128 ASN A C 1
ATOM 1019 O O . ASN A 1 128 ? -1.959 -10.532 -8.502 1.00 95.50 128 ASN A O 1
ATOM 1023 N N . HIS A 1 129 ? -3.218 -12.379 -8.645 1.00 97.06 129 HIS A N 1
ATOM 1024 C CA . HIS A 1 129 ? -4.444 -11.691 -8.238 1.00 97.06 129 HIS A CA 1
ATOM 1025 C C . HIS A 1 129 ? -4.414 -11.231 -6.781 1.00 97.06 129 HIS A C 1
ATOM 1027 O O . HIS A 1 129 ? -4.918 -10.145 -6.494 1.00 97.06 129 HIS A O 1
ATOM 1033 N N . VAL A 1 130 ? -3.802 -11.982 -5.863 1.00 96.94 130 VAL A N 1
ATOM 1034 C CA . VAL A 1 130 ? -3.625 -11.506 -4.485 1.00 96.94 130 VAL A CA 1
ATOM 1035 C C . VAL A 1 130 ? -2.758 -10.249 -4.454 1.00 96.94 130 VAL A C 1
ATOM 1037 O O . VAL A 1 130 ? -3.126 -9.282 -3.795 1.00 96.94 130 VAL A O 1
ATOM 1040 N N . TRP A 1 131 ? -1.669 -10.221 -5.219 1.00 96.25 131 TRP A N 1
ATOM 1041 C CA . TRP A 1 131 ? -0.753 -9.082 -5.289 1.00 96.25 131 TRP A CA 1
ATOM 1042 C C . TRP A 1 131 ? -1.338 -7.822 -5.922 1.00 96.25 131 TRP A C 1
ATOM 1044 O O . TRP A 1 131 ? -1.049 -6.721 -5.453 1.00 96.25 131 TRP A O 1
ATOM 1054 N N . HIS A 1 132 ? -2.146 -7.975 -6.973 1.00 97.38 132 HIS A N 1
ATOM 1055 C CA . HIS A 1 132 ? -2.542 -6.848 -7.823 1.00 97.38 132 HIS A CA 1
ATOM 1056 C C . HIS A 1 132 ? -4.050 -6.591 -7.876 1.00 97.38 132 HIS A C 1
ATOM 1058 O O . HIS A 1 132 ? -4.471 -5.604 -8.463 1.00 97.38 132 HIS A O 1
ATOM 1064 N N . THR A 1 133 ? -4.890 -7.460 -7.310 1.00 97.31 133 THR A N 1
ATOM 1065 C CA . THR A 1 133 ? -6.360 -7.299 -7.337 1.00 97.31 133 THR A CA 1
ATOM 1066 C C . THR A 1 133 ? -6.975 -7.332 -5.951 1.00 97.31 133 THR A C 1
ATOM 1068 O O . THR A 1 133 ? -7.784 -6.476 -5.632 1.00 97.31 133 THR A O 1
ATOM 1071 N N . ALA A 1 134 ? -6.621 -8.310 -5.113 1.00 97.31 134 ALA A N 1
ATOM 1072 C CA . ALA A 1 134 ? -7.265 -8.487 -3.810 1.00 97.31 134 ALA A CA 1
ATOM 1073 C C . ALA A 1 134 ? -6.903 -7.375 -2.811 1.00 97.31 134 ALA A C 1
ATOM 1075 O O . ALA A 1 134 ? -7.657 -7.122 -1.874 1.00 97.31 134 ALA A O 1
ATOM 1076 N N . VAL A 1 135 ? -5.784 -6.679 -3.038 1.00 96.56 135 VAL A N 1
ATOM 1077 C CA . VAL A 1 135 ? -5.250 -5.651 -2.138 1.00 96.56 135 VAL A CA 1
ATOM 1078 C C . VAL A 1 135 ? -6.212 -4.496 -1.874 1.00 96.56 135 VAL A C 1
ATOM 1080 O O . VAL A 1 135 ? -6.282 -4.042 -0.739 1.00 96.56 135 VAL A O 1
ATOM 1083 N N . VAL A 1 136 ? -6.972 -4.024 -2.869 1.00 98.12 136 VAL A N 1
ATOM 1084 C CA . VAL A 1 136 ? -7.939 -2.932 -2.654 1.00 98.12 136 VAL A CA 1
ATOM 1085 C C . VAL A 1 136 ? -9.236 -3.439 -2.015 1.00 98.12 136 VAL A C 1
ATOM 1087 O O . VAL A 1 136 ? -9.625 -2.871 -0.996 1.00 98.12 136 VAL A O 1
ATOM 1090 N N . PRO A 1 137 ? -9.907 -4.501 -2.514 1.00 98.00 137 PRO A N 1
ATOM 1091 C CA . PRO A 1 137 ? -11.097 -5.055 -1.870 1.00 98.00 137 PRO A CA 1
ATOM 1092 C C . PRO A 1 137 ? -10.890 -5.420 -0.399 1.00 98.00 137 PRO A C 1
ATOM 1094 O O . PRO A 1 137 ? -11.780 -5.173 0.410 1.00 98.00 137 PRO A O 1
ATOM 1097 N N . VAL A 1 138 ? -9.717 -5.947 -0.031 1.00 97.75 138 VAL A N 1
ATOM 1098 C CA . VAL A 1 138 ? -9.378 -6.247 1.369 1.00 97.75 138 VAL A CA 1
ATOM 1099 C C . VAL A 1 138 ? -9.339 -4.976 2.221 1.00 97.75 138 VAL A C 1
ATOM 1101 O O . VAL A 1 138 ? -9.936 -4.947 3.295 1.00 97.75 138 VAL A O 1
ATOM 1104 N N . LEU A 1 139 ? -8.704 -3.900 1.746 1.00 97.94 139 LEU A N 1
ATOM 1105 C CA . LEU A 1 139 ? -8.677 -2.634 2.486 1.00 97.94 139 LEU A CA 1
ATOM 1106 C C . LEU A 1 139 ? -10.038 -1.915 2.484 1.00 97.94 139 LEU A C 1
ATOM 1108 O O . LEU A 1 139 ? -10.361 -1.221 3.444 1.00 97.94 139 LEU A O 1
ATOM 1112 N N . LEU A 1 140 ? -10.870 -2.102 1.457 1.00 97.88 140 LEU A N 1
ATOM 1113 C CA . LEU A 1 140 ? -12.253 -1.611 1.456 1.00 97.88 140 LEU A CA 1
ATOM 1114 C C . LEU A 1 140 ? -13.129 -2.374 2.458 1.00 97.88 140 LEU A C 1
ATOM 1116 O O . LEU A 1 140 ? -13.928 -1.754 3.159 1.00 97.88 140 LEU A O 1
ATOM 1120 N N . LEU A 1 141 ? -12.962 -3.697 2.561 1.00 96.56 141 LEU A N 1
ATOM 1121 C CA . LEU A 1 141 ? -13.602 -4.503 3.602 1.00 96.56 141 LEU A CA 1
ATOM 1122 C C . LEU A 1 141 ? -13.165 -4.026 4.989 1.00 96.56 141 LEU A C 1
ATOM 1124 O O . LEU A 1 141 ? -14.000 -3.865 5.872 1.00 96.56 141 LEU A O 1
ATOM 1128 N N . GLU A 1 142 ? -11.878 -3.739 5.161 1.00 96.25 142 GLU A N 1
ATOM 1129 C CA . GLU A 1 142 ? -11.356 -3.175 6.401 1.00 96.25 142 GLU A CA 1
ATOM 1130 C C . GLU A 1 142 ? -12.026 -1.839 6.753 1.00 96.25 142 GLU A C 1
ATOM 1132 O O . GLU A 1 142 ? -12.519 -1.668 7.867 1.00 96.25 142 GLU A O 1
ATOM 1137 N N . MET A 1 143 ? -12.137 -0.917 5.791 1.00 95.62 143 MET A N 1
ATOM 1138 C CA . MET A 1 143 ? -12.857 0.348 5.987 1.00 95.62 143 MET A CA 1
ATOM 1139 C C . MET A 1 143 ? -14.337 0.136 6.288 1.00 95.62 143 MET A C 1
ATOM 1141 O O . MET A 1 143 ? -14.930 0.958 6.974 1.00 95.62 143 MET A O 1
ATOM 1145 N N . TYR A 1 144 ? -14.954 -0.929 5.781 1.00 94.88 144 TYR A N 1
ATOM 1146 C CA . TYR A 1 144 ? -16.341 -1.264 6.088 1.00 94.88 144 TYR A CA 1
ATOM 1147 C C . TYR A 1 144 ? -16.513 -1.828 7.506 1.00 94.88 144 TYR A C 1
ATOM 1149 O O . TYR A 1 144 ? -17.514 -1.544 8.159 1.00 94.88 144 TYR A O 1
ATOM 1157 N N . LEU A 1 145 ? -15.550 -2.612 7.995 1.00 93.25 145 LEU A N 1
ATOM 1158 C CA . LEU A 1 145 ? -15.618 -3.259 9.309 1.00 93.25 145 LEU A CA 1
ATOM 1159 C C . LEU A 1 145 ? -15.157 -2.348 10.448 1.00 93.25 145 LEU A C 1
ATOM 1161 O O . LEU A 1 145 ? -15.695 -2.422 11.555 1.00 93.25 145 LEU A O 1
ATOM 1165 N N . VAL A 1 146 ? -14.159 -1.502 10.197 1.00 92.38 146 VAL A N 1
ATOM 1166 C CA . VAL A 1 146 ? -13.510 -0.676 11.213 1.00 92.38 146 VAL A CA 1
ATOM 1167 C C . VAL A 1 146 ? -13.484 0.774 10.760 1.00 92.38 146 VAL A C 1
ATOM 1169 O O . VAL A 1 146 ? -12.896 1.129 9.742 1.00 92.38 146 VAL A O 1
ATOM 1172 N N . ARG A 1 147 ? -14.045 1.656 11.590 1.00 91.75 147 ARG A N 1
ATOM 1173 C CA . ARG A 1 147 ? -13.895 3.099 11.400 1.00 91.75 147 ARG A CA 1
ATOM 1174 C C . ARG A 1 147 ? -12.430 3.510 11.563 1.00 91.75 147 ARG A C 1
ATOM 1176 O O . ARG A 1 147 ? -11.881 3.497 12.677 1.00 91.75 147 ARG A O 1
ATOM 1183 N N . ARG A 1 148 ? -11.823 3.943 10.461 1.00 92.06 148 ARG A N 1
ATOM 1184 C CA . ARG A 1 148 ? -10.485 4.542 10.424 1.00 92.06 148 ARG A CA 1
ATOM 1185 C C . ARG A 1 148 ? -10.599 6.061 10.528 1.00 92.06 148 ARG A C 1
ATOM 1187 O O . ARG A 1 148 ? -11.490 6.653 9.930 1.00 92.06 148 ARG A O 1
ATOM 1194 N N . ASN A 1 149 ? -9.745 6.698 11.323 1.00 90.69 149 ASN A N 1
ATOM 1195 C CA . ASN A 1 149 ? -9.697 8.157 11.426 1.00 90.69 149 ASN A CA 1
ATOM 1196 C C . ASN A 1 149 ? -8.695 8.708 10.403 1.00 90.69 149 ASN A C 1
ATOM 1198 O O . ASN A 1 149 ? -7.482 8.604 10.599 1.00 90.69 149 ASN A O 1
ATOM 1202 N N . TYR A 1 150 ? -9.197 9.279 9.309 1.00 92.12 150 TYR A N 1
ATOM 1203 C CA . TYR A 1 150 ? -8.339 9.944 8.330 1.00 92.12 150 TYR A CA 1
ATOM 1204 C C . TYR A 1 150 ? -7.932 11.309 8.881 1.00 92.12 150 TYR A C 1
ATOM 1206 O O . TYR A 1 150 ? -8.769 12.172 9.141 1.00 92.12 150 TYR A O 1
ATOM 1214 N N . GLN A 1 151 ? -6.629 11.495 9.085 1.00 90.31 151 GLN A N 1
ATOM 1215 C CA . GLN A 1 151 ? -6.099 12.736 9.640 1.00 90.31 151 GLN A CA 1
ATOM 1216 C C . GLN A 1 151 ? -6.325 13.924 8.698 1.00 90.31 151 GLN A C 1
ATOM 1218 O O . GLN A 1 151 ? -6.560 13.771 7.502 1.00 90.31 151 GLN A O 1
ATOM 1223 N N . ALA A 1 152 ? -6.206 15.138 9.239 1.00 91.00 152 ALA A N 1
ATOM 1224 C CA . ALA A 1 152 ? -6.271 16.343 8.425 1.00 91.00 152 ALA A CA 1
ATOM 1225 C C . ALA A 1 152 ? -5.270 16.261 7.261 1.00 91.00 152 ALA A C 1
ATOM 1227 O O . ALA A 1 152 ? -4.116 15.862 7.434 1.00 91.00 152 ALA A O 1
ATOM 1228 N N . ARG A 1 153 ? -5.703 16.691 6.073 1.00 95.12 153 ARG A N 1
ATOM 1229 C CA . ARG A 1 153 ? -4.907 16.625 4.836 1.00 95.12 153 ARG A CA 1
ATOM 1230 C C . ARG A 1 153 ? -3.539 17.301 4.962 1.00 95.12 153 ARG A C 1
ATOM 1232 O O . ARG A 1 153 ? -2.581 16.835 4.361 1.00 95.12 153 ARG A O 1
ATOM 1239 N N . SER A 1 154 ? -3.430 18.355 5.774 1.00 92.31 154 SER A N 1
ATOM 1240 C CA . SER A 1 154 ? -2.165 19.046 6.067 1.00 92.31 154 SER A CA 1
ATOM 1241 C C . SER A 1 154 ? -1.141 18.186 6.813 1.00 92.31 154 SER A C 1
ATOM 1243 O O . SER A 1 154 ? 0.043 18.492 6.759 1.00 92.31 154 SER A O 1
ATOM 1245 N N . ILE A 1 155 ? -1.579 17.127 7.495 1.00 92.62 155 ILE A N 1
ATOM 1246 C CA . ILE A 1 155 ? -0.723 16.163 8.197 1.00 92.62 155 ILE A CA 1
ATOM 1247 C C . ILE A 1 155 ? -0.507 14.926 7.318 1.00 92.62 155 ILE A C 1
ATOM 1249 O O . ILE A 1 155 ? 0.612 14.437 7.186 1.00 92.62 155 ILE A O 1
ATOM 1253 N N . ALA A 1 156 ? -1.570 14.436 6.677 1.00 94.94 156 ALA A N 1
ATOM 1254 C CA . ALA A 1 156 ? -1.538 13.172 5.951 1.00 94.94 156 ALA A CA 1
ATOM 1255 C C . ALA A 1 156 ? -0.896 13.256 4.551 1.00 94.94 156 ALA A C 1
ATOM 1257 O O . ALA A 1 156 ? -0.146 12.358 4.155 1.00 94.94 156 ALA A O 1
ATOM 1258 N N . LEU A 1 157 ? -1.149 14.333 3.794 1.00 97.19 157 LEU A N 1
ATOM 1259 C CA . LEU A 1 157 ? -0.596 14.479 2.443 1.00 97.19 157 LEU A CA 1
ATOM 1260 C C . LEU A 1 157 ? 0.935 14.603 2.443 1.00 97.19 157 LEU A C 1
ATOM 1262 O O . LEU A 1 157 ? 1.551 13.920 1.627 1.00 97.19 157 LEU A O 1
ATOM 1266 N N . PRO A 1 158 ? 1.588 15.357 3.355 1.00 98.12 158 PRO A N 1
ATOM 1267 C CA . PRO A 1 158 ? 3.048 15.349 3.446 1.00 98.12 158 PRO A CA 1
ATOM 1268 C C . PRO A 1 158 ? 3.633 13.955 3.678 1.00 98.12 158 PRO A C 1
ATOM 1270 O O . PRO A 1 158 ? 4.632 13.609 3.055 1.00 98.12 158 PRO A O 1
ATOM 1273 N N . GLY A 1 159 ? 2.994 13.127 4.512 1.00 97.44 159 GLY A N 1
ATOM 1274 C CA . GLY A 1 159 ? 3.412 11.737 4.709 1.00 97.44 159 GLY A CA 1
ATOM 1275 C C . GLY A 1 159 ? 3.285 10.894 3.435 1.00 97.44 159 GLY A C 1
ATOM 1276 O O . GLY A 1 159 ? 4.174 10.102 3.126 1.00 97.44 159 GLY A O 1
ATOM 1277 N N . THR A 1 160 ? 2.219 11.113 2.659 1.00 97.88 160 THR A N 1
ATOM 1278 C CA . THR A 1 160 ? 1.961 10.392 1.399 1.00 97.88 160 THR A CA 1
ATOM 1279 C C . THR A 1 160 ? 2.991 10.790 0.338 1.00 97.88 160 THR A C 1
ATOM 1281 O O . THR A 1 160 ? 3.569 9.935 -0.335 1.00 97.88 160 THR A O 1
ATOM 1284 N N . VAL A 1 161 ? 3.280 12.093 0.241 1.00 98.50 161 VAL A N 1
ATOM 1285 C CA . VAL A 1 161 ? 4.323 12.653 -0.629 1.00 98.50 161 VAL A CA 1
ATOM 1286 C C . VAL A 1 161 ? 5.699 12.132 -0.232 1.00 98.50 161 VAL A C 1
ATOM 1288 O O . VAL A 1 161 ? 6.449 11.695 -1.102 1.00 98.50 161 VAL A O 1
ATOM 1291 N N . PHE A 1 162 ? 6.022 12.135 1.064 1.00 98.19 162 PHE A N 1
ATOM 1292 C CA . PHE A 1 162 ? 7.286 11.612 1.576 1.00 98.19 162 PHE A CA 1
ATOM 1293 C C . PHE A 1 162 ? 7.473 10.144 1.193 1.00 98.19 162 PHE A C 1
ATOM 1295 O O . PHE A 1 162 ? 8.519 9.790 0.658 1.00 98.19 162 PHE A O 1
ATOM 1302 N N . PHE A 1 163 ? 6.454 9.306 1.400 1.00 97.31 163 PHE A N 1
ATOM 1303 C CA . PHE A 1 163 ? 6.509 7.903 0.997 1.00 97.31 163 PHE A CA 1
ATOM 1304 C C . PHE A 1 163 ? 6.736 7.745 -0.515 1.00 97.31 163 PHE A C 1
ATOM 1306 O O . PHE A 1 163 ? 7.646 7.022 -0.926 1.00 97.31 163 PHE A O 1
ATOM 1313 N N . GLY A 1 164 ? 5.951 8.444 -1.342 1.00 97.94 164 GLY A N 1
ATOM 1314 C CA . GLY A 1 164 ? 6.083 8.382 -2.798 1.00 97.94 164 GLY A CA 1
ATOM 1315 C C . GLY A 1 164 ? 7.470 8.817 -3.275 1.00 97.94 164 GLY A C 1
ATOM 1316 O O . GLY A 1 164 ? 8.109 8.112 -4.055 1.00 97.94 164 GLY A O 1
ATOM 1317 N N . ALA A 1 165 ? 7.975 9.936 -2.752 1.00 98.25 165 ALA A N 1
ATOM 1318 C CA . ALA A 1 165 ? 9.314 10.427 -3.053 1.00 98.25 165 ALA A CA 1
ATOM 1319 C C . ALA A 1 165 ? 10.402 9.446 -2.588 1.00 98.25 165 ALA A C 1
ATOM 1321 O O . ALA A 1 165 ? 11.322 9.156 -3.350 1.00 98.25 165 ALA A O 1
ATOM 1322 N N . ALA A 1 166 ? 10.281 8.885 -1.381 1.00 98.25 166 ALA A N 1
ATOM 1323 C CA . ALA A 1 166 ? 11.231 7.911 -0.851 1.00 98.25 166 ALA A CA 1
ATOM 1324 C C . ALA A 1 166 ? 11.300 6.651 -1.723 1.00 98.25 166 ALA A C 1
ATOM 1326 O O . ALA A 1 166 ? 12.395 6.173 -2.018 1.00 98.25 166 ALA A O 1
ATOM 1327 N N . TYR A 1 167 ? 10.157 6.145 -2.198 1.00 97.69 167 TYR A N 1
ATOM 1328 C CA . TYR A 1 167 ? 10.136 5.001 -3.108 1.00 97.69 167 TYR A CA 1
ATOM 1329 C C . TYR A 1 167 ? 10.749 5.333 -4.478 1.00 97.69 167 TYR A C 1
ATOM 1331 O O . TYR A 1 167 ? 11.547 4.555 -5.001 1.00 97.69 167 TYR A O 1
ATOM 1339 N N . LEU A 1 168 ? 10.451 6.509 -5.040 1.00 97.00 168 LEU A N 1
ATOM 1340 C CA . LEU A 1 168 ? 11.049 6.957 -6.304 1.00 97.00 168 LEU A CA 1
ATOM 1341 C C . LEU A 1 168 ? 12.567 7.178 -6.195 1.00 97.00 168 LEU A C 1
ATOM 1343 O O . LEU A 1 168 ? 13.299 6.907 -7.146 1.00 97.00 168 LEU A O 1
ATOM 1347 N N . ILE A 1 169 ? 13.057 7.646 -5.046 1.00 97.19 169 ILE A N 1
ATOM 1348 C CA . ILE A 1 169 ? 14.494 7.723 -4.752 1.00 97.19 169 ILE A CA 1
ATOM 1349 C C . ILE A 1 169 ? 15.073 6.310 -4.641 1.00 97.19 169 ILE A C 1
ATOM 1351 O O . ILE A 1 169 ? 16.105 6.019 -5.242 1.00 97.19 169 ILE A O 1
ATOM 1355 N N . TRP A 1 170 ? 14.395 5.412 -3.927 1.00 96.88 170 TRP A N 1
ATOM 1356 C CA . TRP A 1 170 ? 14.845 4.037 -3.738 1.00 96.88 170 TRP A CA 1
ATOM 1357 C C . TRP A 1 170 ? 15.037 3.290 -5.061 1.00 96.88 170 TRP A C 1
ATOM 1359 O O . TRP A 1 170 ? 16.099 2.710 -5.276 1.00 96.88 170 TRP A O 1
ATOM 1369 N N . ILE A 1 171 ? 14.082 3.355 -5.992 1.00 94.50 171 ILE A N 1
ATOM 1370 C CA . ILE A 1 171 ? 14.236 2.682 -7.293 1.00 94.50 171 ILE A CA 1
ATOM 1371 C C . ILE A 1 171 ? 15.388 3.262 -8.131 1.00 94.50 171 ILE A C 1
ATOM 1373 O O . ILE A 1 171 ? 15.969 2.540 -8.937 1.00 94.50 171 ILE A O 1
ATOM 1377 N N . ARG A 1 172 ? 15.775 4.529 -7.915 1.00 94.00 172 ARG A N 1
ATOM 1378 C CA . ARG A 1 172 ? 16.961 5.140 -8.549 1.00 94.00 172 ARG A CA 1
ATOM 1379 C C . ARG A 1 172 ? 18.257 4.665 -7.913 1.00 94.00 172 ARG A C 1
ATOM 1381 O O . ARG A 1 172 ? 19.215 4.407 -8.630 1.00 94.00 172 ARG A O 1
ATOM 1388 N N . ILE A 1 173 ? 18.281 4.517 -6.588 1.00 95.56 173 ILE A N 1
ATOM 1389 C CA . ILE A 1 173 ? 19.402 3.888 -5.877 1.00 95.56 173 ILE A CA 1
ATOM 1390 C C . ILE A 1 173 ? 19.580 2.457 -6.397 1.00 95.56 173 ILE A C 1
ATOM 1392 O O . ILE A 1 173 ? 20.699 2.055 -6.708 1.00 95.56 173 ILE A O 1
ATOM 1396 N N . VAL A 1 174 ? 18.482 1.712 -6.569 1.00 93.56 174 VAL A N 1
ATOM 1397 C CA . VAL A 1 174 ? 18.517 0.370 -7.164 1.00 93.56 174 VAL A CA 1
ATOM 1398 C C . VAL A 1 174 ? 19.042 0.400 -8.596 1.00 93.56 174 VAL A C 1
ATOM 1400 O O . VAL A 1 174 ? 19.905 -0.408 -8.916 1.00 93.56 174 VAL A O 1
ATOM 1403 N N . ALA A 1 175 ? 18.602 1.343 -9.429 1.00 92.25 175 ALA A N 1
ATOM 1404 C CA . ALA A 1 175 ? 19.122 1.481 -10.787 1.00 92.25 175 ALA A CA 1
ATOM 1405 C C . ALA A 1 175 ? 20.626 1.780 -10.816 1.00 92.25 175 ALA A C 1
ATOM 1407 O O . ALA A 1 175 ? 21.372 1.129 -11.543 1.00 92.25 175 ALA A O 1
ATOM 1408 N N . HIS A 1 176 ? 21.080 2.711 -9.977 1.00 92.88 176 HIS A N 1
ATOM 1409 C CA . HIS A 1 176 ? 22.474 3.138 -9.937 1.00 92.88 176 HIS A CA 1
ATOM 1410 C C . HIS A 1 176 ? 23.421 2.041 -9.430 1.00 92.88 176 HIS A C 1
ATOM 1412 O O . HIS A 1 176 ? 24.429 1.762 -10.071 1.00 92.88 176 HIS A O 1
ATOM 1418 N N . TYR A 1 177 ? 23.099 1.404 -8.300 1.00 93.25 177 TYR A N 1
ATOM 1419 C CA . TYR A 1 177 ? 23.974 0.395 -7.686 1.00 93.25 177 TYR A CA 1
ATOM 1420 C C . TYR A 1 177 ? 23.712 -1.030 -8.181 1.00 93.25 177 TYR A C 1
ATOM 1422 O O . TYR A 1 177 ? 24.601 -1.875 -8.126 1.00 93.25 177 TYR A O 1
ATOM 1430 N N . GLY A 1 178 ? 22.494 -1.318 -8.634 1.00 89.81 178 GLY A N 1
ATOM 1431 C CA . GLY A 1 178 ? 22.114 -2.619 -9.177 1.00 89.81 178 GLY A CA 1
ATOM 1432 C C . GLY A 1 178 ? 22.393 -2.769 -10.666 1.00 89.81 178 GLY A C 1
ATOM 1433 O O . GLY A 1 178 ? 22.481 -3.902 -11.134 1.00 89.81 178 GLY A O 1
ATOM 1434 N N . GLY A 1 179 ? 22.528 -1.665 -11.407 1.00 89.69 179 GLY A N 1
ATOM 1435 C CA . GLY A 1 179 ? 22.741 -1.690 -12.855 1.00 89.69 179 GLY A CA 1
ATOM 1436 C C . GLY A 1 179 ? 21.521 -2.166 -13.651 1.00 89.69 179 GLY A C 1
ATOM 1437 O O . GLY A 1 179 ? 21.676 -2.654 -14.765 1.00 89.69 179 GLY A O 1
ATOM 1438 N N . PHE A 1 180 ? 20.316 -2.078 -13.079 1.00 88.44 180 PHE A N 1
ATOM 1439 C CA . PHE A 1 180 ? 19.063 -2.427 -13.754 1.00 88.44 180 PHE A CA 1
ATOM 1440 C C . PHE A 1 180 ? 17.913 -1.543 -13.270 1.00 88.44 180 PHE A C 1
ATOM 1442 O O . PHE A 1 180 ? 17.821 -1.213 -12.087 1.00 88.44 180 PHE A O 1
ATOM 1449 N N . TRP A 1 181 ? 16.974 -1.223 -14.155 1.00 89.19 181 TRP A N 1
ATOM 1450 C CA . TRP A 1 181 ? 15.751 -0.533 -13.762 1.00 89.19 181 TRP A CA 1
ATOM 1451 C C . TRP A 1 181 ? 14.699 -1.519 -13.260 1.00 89.19 181 TRP A C 1
ATOM 1453 O O . TRP A 1 181 ? 14.401 -2.517 -13.910 1.00 89.19 181 TRP A O 1
ATOM 1463 N N . VAL A 1 182 ? 14.098 -1.214 -12.104 1.00 88.25 182 VAL A N 1
ATOM 1464 C CA . VAL A 1 182 ? 12.953 -1.974 -11.560 1.00 88.25 182 VAL A CA 1
ATOM 1465 C C . VAL A 1 182 ? 11.797 -2.002 -12.559 1.00 88.25 182 VAL A C 1
ATOM 1467 O O . VAL A 1 182 ? 11.121 -3.016 -12.705 1.00 88.25 182 VAL A O 1
ATOM 1470 N N . TYR A 1 183 ? 11.603 -0.879 -13.250 1.00 87.81 183 TYR A N 1
ATOM 1471 C CA . TYR A 1 183 ? 10.615 -0.700 -14.299 1.00 87.81 183 TYR A CA 1
ATOM 1472 C C . TYR A 1 183 ? 11.345 -0.287 -15.585 1.00 87.81 183 TYR A C 1
ATOM 1474 O O . TYR A 1 183 ? 11.817 0.851 -15.647 1.00 87.81 183 TYR A O 1
ATOM 1482 N N . PRO A 1 184 ? 11.466 -1.170 -16.595 1.00 85.69 184 PRO A N 1
ATOM 1483 C CA . PRO A 1 184 ? 12.288 -0.920 -17.786 1.00 85.69 184 PRO A CA 1
ATOM 1484 C C . PRO A 1 184 ? 11.927 0.359 -18.548 1.00 85.69 184 PRO A C 1
ATOM 1486 O O . PRO A 1 184 ? 12.802 1.029 -19.084 1.00 85.69 184 PRO A O 1
ATOM 1489 N N . PHE A 1 185 ? 10.652 0.762 -18.540 1.00 84.25 185 PHE A N 1
ATOM 1490 C CA . PHE A 1 185 ? 10.222 1.999 -19.195 1.00 84.25 185 PHE A CA 1
ATOM 1491 C C . PHE A 1 185 ? 10.882 3.260 -18.612 1.00 84.25 185 PHE A C 1
ATOM 1493 O O . PHE A 1 185 ? 10.946 4.266 -19.305 1.00 84.25 185 PHE A O 1
ATOM 1500 N N . LEU A 1 186 ? 11.396 3.230 -17.375 1.00 88.81 186 LEU A N 1
ATOM 1501 C CA . LEU A 1 186 ? 12.112 4.367 -16.783 1.00 88.81 186 LEU A CA 1
ATOM 1502 C C . LEU A 1 186 ? 13.496 4.590 -17.404 1.00 88.81 186 LEU A C 1
ATOM 1504 O O . LEU A 1 186 ? 14.013 5.700 -17.325 1.00 88.81 186 L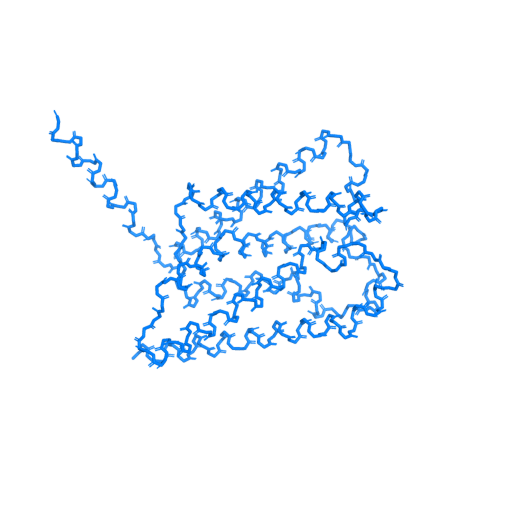EU A O 1
ATOM 1508 N N . GLU A 1 187 ? 14.088 3.562 -18.015 1.00 89.50 187 GLU A N 1
ATOM 1509 C CA . GLU A 1 187 ? 15.413 3.640 -18.641 1.00 89.50 187 GLU A CA 1
ATOM 1510 C C . GLU A 1 187 ? 15.411 4.507 -19.900 1.00 89.50 187 GLU A C 1
ATOM 1512 O O . GLU A 1 187 ? 16.372 5.218 -20.179 1.00 89.50 187 GLU A O 1
ATOM 1517 N N . VAL A 1 188 ? 14.312 4.455 -20.652 1.00 89.88 188 VAL A N 1
ATOM 1518 C CA . VAL A 1 188 ? 14.174 5.122 -21.953 1.00 89.88 188 VAL A CA 1
ATOM 1519 C C . VAL A 1 188 ? 13.615 6.542 -21.846 1.00 89.88 188 VAL A C 1
ATOM 1521 O O . VAL A 1 188 ? 13.495 7.239 -22.851 1.00 89.88 188 VAL A O 1
ATOM 1524 N N . MET A 1 189 ? 13.246 6.983 -20.641 1.00 91.25 189 MET A N 1
ATOM 1525 C CA . MET A 1 189 ? 12.664 8.302 -20.414 1.00 91.25 189 MET A CA 1
ATOM 1526 C C . MET A 1 189 ? 13.746 9.377 -20.318 1.00 91.25 189 MET A C 1
ATOM 1528 O O . MET A 1 189 ? 14.694 9.263 -19.541 1.00 91.25 189 MET A O 1
ATOM 1532 N N . GLY A 1 190 ? 13.562 10.479 -21.045 1.00 94.44 190 GLY A N 1
ATOM 1533 C CA . GLY A 1 190 ? 14.385 11.669 -20.876 1.00 94.44 190 GLY A CA 1
ATOM 1534 C C . GLY A 1 190 ? 14.127 12.381 -19.535 1.00 94.44 190 GLY A C 1
ATOM 1535 O O . GLY A 1 190 ? 13.251 11.994 -18.746 1.00 94.44 190 GLY A O 1
ATOM 1536 N N . PRO A 1 191 ? 14.894 13.444 -19.224 1.00 93.62 191 PRO A N 1
ATOM 1537 C CA . PRO A 1 191 ? 14.783 14.152 -17.945 1.00 93.62 191 PRO A CA 1
ATOM 1538 C C . PRO A 1 191 ? 13.413 14.806 -17.713 1.00 93.62 191 PRO A C 1
ATOM 1540 O O . PRO A 1 191 ? 12.919 14.838 -16.580 1.00 93.62 191 PRO A O 1
ATOM 1543 N N . ILE A 1 192 ? 12.791 15.322 -18.777 1.00 95.50 192 ILE A N 1
ATOM 1544 C CA . ILE A 1 192 ? 11.493 16.002 -18.704 1.00 95.50 192 ILE A CA 1
ATOM 1545 C C . ILE A 1 192 ? 10.392 14.975 -18.445 1.00 95.50 192 ILE A C 1
ATOM 1547 O O . ILE A 1 192 ? 9.628 15.125 -17.490 1.00 95.50 192 ILE A O 1
ATOM 1551 N N . GLU A 1 193 ? 10.353 13.899 -19.231 1.00 94.19 193 GLU A N 1
ATOM 1552 C CA . GLU A 1 193 ? 9.381 12.814 -19.094 1.00 94.19 193 GLU A CA 1
ATOM 1553 C C . GLU A 1 193 ? 9.489 12.177 -17.708 1.00 94.19 193 GLU A C 1
ATOM 1555 O O . GLU A 1 193 ? 8.482 11.966 -17.033 1.00 94.19 193 GLU A O 1
ATOM 1560 N N . THR A 1 194 ? 10.718 11.944 -17.241 1.00 93.19 194 THR A N 1
ATOM 1561 C CA . THR A 1 194 ? 10.994 11.417 -15.901 1.00 93.19 194 THR A CA 1
ATOM 1562 C C . THR A 1 194 ? 10.449 12.332 -14.803 1.00 93.19 194 THR A C 1
ATOM 1564 O O . THR A 1 194 ? 9.871 11.860 -13.821 1.00 93.19 194 THR A O 1
ATOM 1567 N N . THR A 1 195 ? 10.618 13.646 -14.953 1.00 95.12 195 THR A N 1
ATOM 1568 C CA . THR A 1 195 ? 10.112 14.628 -13.985 1.00 95.12 195 THR A CA 1
ATOM 1569 C C . THR A 1 195 ? 8.584 14.632 -13.965 1.00 95.12 195 THR A C 1
ATOM 1571 O O . THR A 1 195 ? 7.986 14.567 -12.889 1.00 95.12 195 THR A O 1
ATOM 1574 N N . ILE A 1 196 ? 7.949 14.629 -15.141 1.00 96.69 196 ILE A N 1
ATOM 1575 C CA . ILE A 1 196 ? 6.489 14.549 -15.280 1.00 96.69 196 ILE A CA 1
ATOM 1576 C C . ILE A 1 196 ? 5.959 13.260 -14.646 1.00 96.69 196 ILE A C 1
ATOM 1578 O O . ILE A 1 196 ? 5.020 13.319 -13.853 1.00 96.69 196 ILE A O 1
ATOM 1582 N N . PHE A 1 197 ? 6.584 12.115 -14.924 1.00 94.44 197 PHE A N 1
ATOM 1583 C CA . PHE A 1 197 ? 6.193 10.831 -14.347 1.00 94.44 197 PHE A CA 1
ATOM 1584 C C . PHE A 1 197 ? 6.293 10.827 -12.823 1.00 94.44 197 PHE A C 1
ATOM 1586 O O . PHE A 1 197 ? 5.342 10.425 -12.157 1.00 94.44 197 PHE A O 1
ATOM 1593 N N . ASN A 1 198 ? 7.399 11.316 -12.252 1.00 95.75 198 ASN A N 1
ATOM 1594 C CA . ASN A 1 198 ? 7.555 11.380 -10.797 1.00 95.75 198 ASN A CA 1
ATOM 1595 C C . ASN A 1 198 ? 6.453 12.241 -10.157 1.00 95.75 198 ASN A C 1
ATOM 1597 O O . ASN A 1 198 ? 5.847 11.834 -9.163 1.00 95.75 198 ASN A O 1
ATOM 1601 N N . MET A 1 199 ? 6.176 13.418 -10.732 1.00 97.69 199 MET A N 1
ATOM 1602 C CA . MET A 1 199 ? 5.116 14.305 -10.246 1.00 97.69 199 MET A CA 1
ATOM 1603 C C . MET A 1 199 ? 3.737 13.655 -10.375 1.00 97.69 199 MET A C 1
ATOM 1605 O O 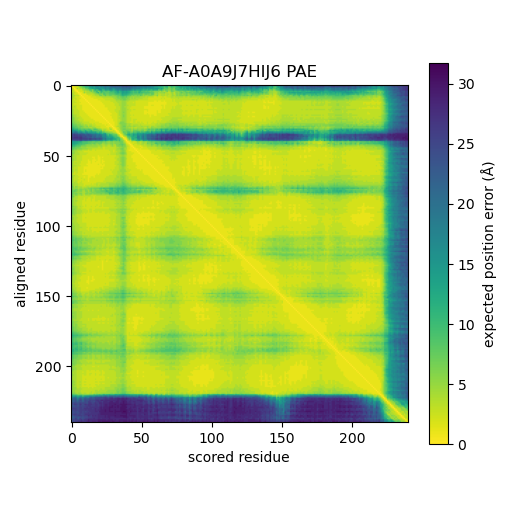. MET A 1 199 ? 2.947 13.719 -9.435 1.00 97.69 199 MET A O 1
ATOM 1609 N N . ALA A 1 200 ? 3.460 12.992 -11.499 1.00 97.56 200 ALA A N 1
ATOM 1610 C CA . ALA A 1 200 ? 2.205 12.288 -11.729 1.00 97.56 200 ALA A CA 1
ATOM 1611 C C . ALA A 1 200 ? 2.025 11.112 -10.758 1.00 97.56 200 ALA A C 1
ATOM 1613 O O . ALA A 1 200 ? 0.952 10.963 -10.181 1.00 97.56 200 ALA A O 1
ATOM 1614 N N . ALA A 1 201 ? 3.070 10.317 -10.516 1.00 97.19 201 ALA A N 1
ATOM 1615 C CA . ALA A 1 201 ? 3.034 9.186 -9.592 1.00 97.19 201 ALA A CA 1
ATOM 1616 C C . ALA A 1 201 ? 2.760 9.641 -8.149 1.00 97.19 201 ALA A C 1
ATOM 1618 O O . ALA A 1 201 ? 1.869 9.107 -7.487 1.00 97.19 201 ALA A O 1
ATOM 1619 N N . VAL A 1 202 ? 3.469 10.670 -7.672 1.00 98.38 202 VAL A N 1
ATOM 1620 C CA . VAL A 1 202 ? 3.237 11.241 -6.334 1.00 98.38 202 VAL A CA 1
ATOM 1621 C C . VAL A 1 202 ? 1.860 11.903 -6.246 1.00 98.38 202 VAL A C 1
ATOM 1623 O O . VAL A 1 202 ? 1.129 11.680 -5.281 1.00 98.38 202 VAL A O 1
ATOM 1626 N N . GLY A 1 203 ? 1.468 12.672 -7.264 1.00 98.44 203 GLY A N 1
ATOM 1627 C CA . GLY A 1 203 ? 0.144 13.290 -7.341 1.00 98.44 203 GLY A CA 1
ATOM 1628 C C . GLY A 1 203 ? -0.982 12.256 -7.301 1.00 98.44 203 GLY A C 1
ATOM 1629 O O . GLY A 1 203 ? -1.970 12.445 -6.594 1.00 98.44 203 GLY A O 1
ATOM 1630 N N . MET A 1 204 ? -0.804 11.123 -7.979 1.00 98.44 204 MET A N 1
ATOM 1631 C CA . MET A 1 204 ? -1.763 10.023 -7.984 1.00 98.44 204 MET A CA 1
ATOM 1632 C C . MET A 1 204 ? -1.881 9.346 -6.609 1.00 98.44 204 MET A C 1
ATOM 1634 O O . MET A 1 204 ? -2.995 9.044 -6.186 1.00 98.44 204 MET A O 1
ATOM 1638 N N . LEU A 1 205 ? -0.786 9.181 -5.851 1.00 98.56 205 LEU A N 1
ATOM 1639 C CA . LEU A 1 205 ? -0.871 8.715 -4.455 1.00 98.56 205 LEU A CA 1
ATOM 1640 C C . LEU A 1 205 ? -1.715 9.667 -3.595 1.00 98.56 205 LEU A C 1
ATOM 1642 O O . LEU A 1 205 ? -2.555 9.214 -2.817 1.00 98.56 205 LEU A O 1
ATOM 1646 N N . CYS A 1 206 ? -1.552 10.981 -3.769 1.00 98.50 206 CYS A N 1
ATOM 1647 C CA . CYS A 1 206 ? -2.389 11.972 -3.091 1.00 98.50 206 CYS A CA 1
ATOM 1648 C C . CYS A 1 206 ? -3.864 11.864 -3.512 1.00 98.50 206 CYS A C 1
ATOM 1650 O O . CYS A 1 206 ? -4.749 11.969 -2.665 1.00 98.50 206 CYS A O 1
ATOM 1652 N N . VAL A 1 207 ? -4.155 11.611 -4.791 1.00 98.56 207 VAL A N 1
ATOM 1653 C CA . VAL A 1 207 ? -5.531 11.354 -5.255 1.00 98.56 207 VAL A CA 1
ATOM 1654 C C . VAL A 1 207 ? -6.104 10.096 -4.598 1.00 98.56 207 VAL A C 1
ATOM 1656 O O . VAL A 1 207 ? -7.233 10.128 -4.108 1.00 98.56 207 VAL A O 1
ATOM 1659 N N . PHE A 1 208 ? -5.334 9.010 -4.501 1.00 98.50 208 PHE A N 1
ATOM 1660 C CA . PHE A 1 208 ? -5.783 7.792 -3.824 1.00 98.50 208 PHE A CA 1
ATOM 1661 C C . PHE A 1 208 ? -6.001 7.983 -2.322 1.00 98.50 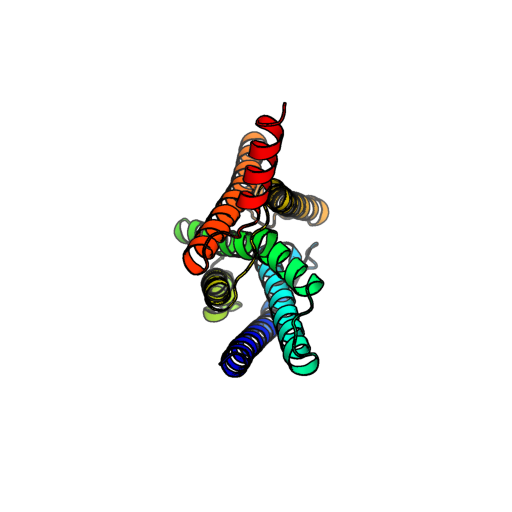208 PHE A C 1
ATOM 1663 O O . PHE A 1 208 ? -6.969 7.441 -1.786 1.00 98.50 208 PHE A O 1
ATOM 1670 N N . TYR A 1 209 ? -5.183 8.803 -1.654 1.00 98.19 209 TYR A N 1
ATOM 1671 C CA . TYR A 1 209 ? -5.460 9.240 -0.283 1.00 98.19 209 TYR A CA 1
ATOM 1672 C C . TYR A 1 209 ? -6.847 9.893 -0.183 1.00 98.19 209 TYR A C 1
ATOM 1674 O O . TYR A 1 209 ? -7.654 9.509 0.664 1.00 98.19 209 TYR A O 1
ATOM 1682 N N . LEU A 1 210 ? -7.150 10.846 -1.074 1.00 98.06 210 LEU A N 1
ATOM 1683 C CA . LEU A 1 210 ? -8.431 11.561 -1.078 1.00 98.06 210 LEU A CA 1
ATOM 1684 C C . LEU A 1 210 ? -9.617 10.631 -1.367 1.00 98.06 210 LEU A C 1
ATOM 1686 O O . LEU A 1 210 ? -10.686 10.809 -0.785 1.00 98.06 210 LEU A O 1
ATOM 1690 N N . ILE A 1 211 ? -9.433 9.629 -2.231 1.00 98.06 211 ILE A N 1
ATOM 1691 C CA . ILE A 1 211 ? -10.441 8.591 -2.482 1.00 98.06 211 ILE A CA 1
ATOM 1692 C C . ILE A 1 211 ? -10.692 7.777 -1.208 1.00 98.06 211 ILE A C 1
ATOM 1694 O O . ILE A 1 211 ? -11.848 7.589 -0.833 1.00 98.06 211 ILE A O 1
ATOM 1698 N N . GLY A 1 212 ? -9.637 7.347 -0.511 1.00 97.19 212 GLY A N 1
ATOM 1699 C CA . GLY A 1 212 ? -9.766 6.627 0.759 1.00 97.19 212 GLY A CA 1
ATOM 1700 C C . GLY A 1 212 ? -10.485 7.457 1.824 1.00 97.19 212 GLY A C 1
ATOM 1701 O O . GLY A 1 212 ? -11.446 6.992 2.437 1.00 97.19 212 GLY A O 1
ATOM 1702 N N . GLU A 1 213 ? -10.095 8.724 1.978 1.00 96.75 213 GLU A N 1
ATOM 1703 C CA . GLU A 1 213 ? -10.750 9.672 2.887 1.00 96.75 213 GLU A CA 1
ATOM 1704 C C . GLU A 1 213 ? -12.243 9.824 2.553 1.00 96.75 213 GLU A C 1
ATOM 1706 O O . GLU A 1 213 ? -13.097 9.772 3.445 1.00 96.75 213 GLU A O 1
ATOM 1711 N N . TYR A 1 214 ? -12.573 9.971 1.266 1.00 96.19 214 TYR A N 1
ATOM 1712 C CA . TYR A 1 214 ? -13.949 10.086 0.791 1.00 96.19 214 TYR A CA 1
ATOM 1713 C C . TYR A 1 214 ? -14.771 8.831 1.102 1.00 96.19 214 TYR A C 1
ATOM 1715 O O . TYR A 1 214 ? -15.852 8.945 1.685 1.00 96.19 214 TYR A O 1
ATOM 1723 N N . VAL A 1 215 ? -14.264 7.644 0.756 1.00 96.44 215 VAL A N 1
ATOM 1724 C CA . VAL A 1 215 ? -14.949 6.364 0.996 1.00 96.44 215 VAL A CA 1
ATOM 1725 C C . VAL A 1 215 ? -15.182 6.156 2.493 1.00 96.44 215 VAL A C 1
ATOM 1727 O O . VAL A 1 215 ? -16.312 5.888 2.901 1.00 96.44 215 VAL A O 1
ATOM 1730 N N . ASN A 1 216 ? -14.163 6.370 3.330 1.00 95.12 216 ASN A N 1
ATOM 1731 C CA . ASN A 1 216 ? -14.294 6.231 4.783 1.00 95.12 216 ASN A CA 1
ATOM 1732 C C . ASN A 1 216 ? -15.326 7.212 5.361 1.00 95.12 216 ASN A C 1
ATOM 1734 O O . ASN A 1 216 ? -16.180 6.829 6.160 1.00 95.12 216 ASN A O 1
ATOM 1738 N N . THR A 1 217 ? -15.297 8.467 4.901 1.00 93.62 217 THR A N 1
ATOM 1739 C CA . THR A 1 217 ? -16.264 9.501 5.301 1.00 93.62 217 THR A CA 1
ATOM 1740 C C . THR A 1 217 ? -17.693 9.133 4.902 1.00 93.62 217 THR A C 1
ATOM 1742 O O . THR A 1 217 ? -18.638 9.452 5.623 1.00 93.62 217 THR A O 1
ATOM 1745 N N . LYS A 1 218 ? -17.883 8.472 3.756 1.00 94.44 218 LYS A N 1
ATOM 1746 C CA . LYS A 1 218 ? -19.205 8.007 3.317 1.00 94.44 218 LYS A CA 1
ATOM 1747 C C . LYS A 1 218 ? -19.723 6.838 4.148 1.00 94.44 218 LYS A C 1
ATOM 1749 O O . LYS A 1 218 ? -20.922 6.793 4.398 1.00 94.44 218 LYS A O 1
ATOM 1754 N N . LEU A 1 219 ? -18.841 5.945 4.591 1.00 93.69 219 LEU A N 1
ATOM 1755 C CA . LEU A 1 219 ? -19.203 4.803 5.433 1.00 93.69 219 LEU A CA 1
ATOM 1756 C C . LEU A 1 219 ? -19.522 5.215 6.880 1.00 93.69 219 LEU A C 1
ATOM 1758 O O . LEU A 1 219 ? -20.479 4.705 7.456 1.00 93.69 219 LEU A O 1
ATOM 1762 N N . TRP A 1 220 ? -18.764 6.156 7.457 1.00 92.75 220 TRP A N 1
ATOM 1763 C CA . TRP A 1 220 ? -18.808 6.444 8.902 1.00 92.75 220 TRP A CA 1
ATOM 1764 C C . TRP A 1 220 ? -19.144 7.894 9.287 1.00 92.75 220 TRP A C 1
ATOM 1766 O O . TRP A 1 220 ? -19.247 8.205 10.477 1.00 92.75 220 TRP A O 1
ATOM 1776 N N . GLY A 1 221 ? -19.322 8.785 8.310 1.00 87.06 221 GLY A N 1
ATOM 1777 C CA . GLY A 1 221 ? -19.455 10.229 8.522 1.00 87.06 221 GLY A CA 1
ATOM 1778 C C . GLY A 1 221 ? -18.103 10.938 8.686 1.00 87.06 221 GLY A C 1
ATOM 1779 O O . GLY A 1 221 ? -17.058 10.307 8.819 1.00 87.06 221 GLY A O 1
ATOM 1780 N N . ARG A 1 222 ? -18.108 12.280 8.668 1.00 72.31 222 ARG A N 1
ATOM 1781 C CA . ARG A 1 222 ? -16.894 13.076 8.930 1.00 72.31 222 ARG A CA 1
ATOM 1782 C C . ARG A 1 222 ? -16.515 13.018 10.406 1.00 72.31 222 ARG A C 1
ATOM 1784 O O . ARG A 1 222 ? -17.375 13.145 11.279 1.00 72.31 222 ARG A O 1
ATOM 1791 N N . ASP A 1 223 ? -15.220 12.925 10.680 1.00 63.53 223 ASP A N 1
ATOM 1792 C CA . ASP A 1 223 ? -14.690 13.116 12.024 1.00 63.53 223 ASP A CA 1
ATOM 1793 C C . ASP A 1 223 ? -14.927 14.569 12.478 1.00 63.53 223 ASP A C 1
ATOM 1795 O O . ASP A 1 223 ? -14.580 15.536 11.799 1.00 63.53 223 ASP A O 1
ATOM 1799 N N . THR A 1 224 ? -15.553 14.752 13.640 1.00 49.19 224 THR A N 1
ATOM 1800 C CA . THR A 1 224 ? -15.988 16.056 14.178 1.00 49.19 224 THR A CA 1
ATOM 1801 C C . THR A 1 224 ? -14.841 16.939 14.698 1.00 49.19 224 THR A C 1
ATOM 1803 O O . THR A 1 224 ? -15.068 17.795 15.554 1.00 49.19 224 THR A O 1
ATOM 1806 N N . PHE A 1 225 ? -13.610 16.777 14.205 1.00 46.12 225 PHE A N 1
ATOM 1807 C CA . PHE A 1 225 ? -12.464 17.597 14.623 1.00 46.12 225 PHE A CA 1
ATOM 1808 C C . PHE A 1 225 ? -12.434 18.978 13.944 1.00 46.12 225 PHE A C 1
ATOM 1810 O O . PHE A 1 225 ? -12.040 19.955 14.576 1.00 46.12 225 PHE A O 1
ATOM 1817 N N . GLU A 1 226 ? -12.935 19.121 12.711 1.00 44.69 226 GLU A N 1
ATOM 1818 C CA . GLU A 1 226 ? -13.003 20.437 12.041 1.00 44.69 226 GLU A CA 1
ATOM 1819 C C . GLU A 1 226 ? -14.107 21.351 12.598 1.00 44.69 226 GLU A C 1
ATOM 1821 O O . GLU A 1 226 ? -14.011 22.581 12.543 1.00 44.69 226 GLU A O 1
ATOM 1826 N N . VAL A 1 227 ? -15.167 20.779 13.177 1.00 45.56 227 VAL A N 1
ATOM 1827 C CA . VAL A 1 227 ? -16.288 21.572 13.711 1.00 45.56 227 VAL A CA 1
ATOM 1828 C C . VAL A 1 227 ? -15.870 22.333 14.975 1.00 45.56 227 VAL A C 1
ATOM 1830 O O . VAL A 1 227 ? -16.361 23.441 15.204 1.00 45.56 227 VAL A O 1
ATOM 1833 N N . SER A 1 228 ? -14.939 21.797 15.776 1.00 41.06 228 SER A N 1
ATOM 1834 C CA . SER A 1 228 ? -14.454 22.471 16.989 1.00 41.06 228 SER A CA 1
ATOM 1835 C C . SER A 1 228 ? -13.464 23.599 16.672 1.00 41.06 228 SER A C 1
ATOM 1837 O O . SER A 1 228 ? -13.597 24.685 17.239 1.00 41.06 228 SER A O 1
ATOM 1839 N N . SER A 1 229 ? -12.549 23.408 15.713 1.00 45.88 229 SER A N 1
ATOM 1840 C CA . SER A 1 229 ? -11.588 24.440 15.295 1.00 45.88 229 SER A CA 1
ATOM 1841 C C . SER A 1 229 ? -12.282 25.607 14.586 1.00 45.88 229 SER A C 1
ATOM 1843 O O . SER A 1 229 ? -11.969 26.770 14.846 1.00 45.88 229 SER A O 1
ATOM 1845 N N . THR A 1 230 ? -13.311 25.324 13.780 1.00 48.22 230 THR A N 1
ATOM 1846 C CA . THR A 1 230 ? -14.100 26.356 13.087 1.00 48.22 230 THR A CA 1
ATOM 1847 C C . THR A 1 230 ? -15.033 27.105 14.044 1.00 48.22 230 THR A C 1
ATOM 1849 O O . THR A 1 230 ? -15.190 28.322 13.918 1.00 48.22 230 THR A O 1
ATOM 1852 N N . LYS A 1 231 ? -15.620 26.424 15.046 1.00 47.12 231 LYS A N 1
ATOM 1853 C CA . LYS A 1 231 ? -16.382 27.089 16.123 1.00 47.12 231 LYS A CA 1
ATOM 1854 C C . LYS A 1 231 ? -15.483 27.936 17.022 1.00 47.12 231 LYS A C 1
ATOM 1856 O O . LYS A 1 231 ? -15.869 29.056 17.339 1.00 47.12 231 LYS A O 1
ATOM 1861 N N . SER A 1 232 ? -14.299 27.445 17.389 1.00 47.66 232 SER A N 1
ATOM 1862 C CA . SER A 1 232 ? -13.307 28.186 18.181 1.00 47.66 232 SER A CA 1
ATOM 1863 C C . SER A 1 232 ? -12.847 29.457 17.454 1.00 47.66 232 SER A C 1
ATOM 1865 O O . SER A 1 232 ? -12.937 30.557 18.001 1.00 47.66 232 SER A O 1
ATOM 1867 N N . ARG A 1 233 ? -12.503 29.341 16.163 1.00 46.72 233 ARG A N 1
ATOM 1868 C CA . ARG A 1 233 ? -12.092 30.473 15.316 1.00 46.72 233 ARG A CA 1
ATOM 1869 C C . ARG A 1 233 ? -13.219 31.489 15.080 1.00 46.72 233 ARG A C 1
ATOM 1871 O O . ARG A 1 233 ? -12.973 32.689 15.121 1.00 46.72 233 ARG A O 1
ATOM 1878 N N . LYS A 1 234 ? -14.472 31.041 14.909 1.00 49.12 234 LYS A N 1
ATOM 1879 C CA . LYS A 1 234 ? -15.644 31.943 14.837 1.00 49.12 234 LYS A CA 1
ATOM 1880 C C . LYS A 1 234 ? -15.983 32.615 16.169 1.00 49.12 234 LYS A C 1
ATOM 1882 O O . LYS A 1 234 ? -16.566 33.694 16.147 1.00 49.12 234 LYS A O 1
ATOM 1887 N N . LYS A 1 235 ? -15.672 31.989 17.308 1.00 48.97 235 LYS A N 1
ATOM 1888 C CA . LYS A 1 235 ? -15.904 32.571 18.637 1.00 48.97 235 LYS A CA 1
ATOM 1889 C C . LYS A 1 235 ? -14.860 33.647 18.947 1.00 48.97 235 LYS A C 1
ATOM 1891 O O . LYS A 1 235 ? -15.246 34.720 19.379 1.00 48.97 235 LYS A O 1
ATOM 1896 N N . SER A 1 236 ? -13.593 33.395 18.608 1.00 52.59 236 SER A N 1
ATOM 1897 C CA . SER A 1 236 ? -12.488 34.360 18.722 1.00 52.59 236 SER A CA 1
ATOM 1898 C C . SER A 1 236 ? -12.687 35.611 17.853 1.00 52.59 236 SER A C 1
ATOM 1900 O O . SER A 1 236 ? -12.494 36.715 18.347 1.00 52.59 236 SER A O 1
ATOM 1902 N N . ASN A 1 237 ? -13.161 35.466 16.610 1.00 53.31 237 ASN A N 1
ATOM 1903 C CA . ASN A 1 237 ? -13.437 36.608 15.722 1.00 53.31 237 ASN A CA 1
ATOM 1904 C C . ASN A 1 237 ? -14.715 37.400 16.068 1.00 53.31 237 ASN A C 1
ATOM 1906 O O . ASN A 1 237 ? -14.985 38.404 15.424 1.00 53.31 237 ASN A O 1
ATOM 1910 N N . LYS A 1 238 ? -15.540 36.932 17.014 1.00 54.19 238 LYS A N 1
ATOM 1911 C CA . LYS A 1 238 ? -16.727 37.661 17.503 1.00 54.19 238 LYS A CA 1
ATOM 1912 C C . LYS A 1 238 ? -16.487 38.373 18.837 1.00 54.19 238 LYS A C 1
ATOM 1914 O O . LYS A 1 238 ? -17.379 39.062 19.316 1.00 54.19 238 LYS A O 1
ATOM 1919 N N . SER A 1 239 ? -15.330 38.149 19.454 1.00 51.22 239 SER A N 1
ATOM 1920 C CA . SER A 1 239 ? -14.920 38.724 20.740 1.00 51.22 239 SER A CA 1
ATOM 1921 C C . SER A 1 239 ? -13.778 39.742 20.606 1.00 51.22 239 SER A C 1
ATOM 1923 O O . SER A 1 239 ? -13.182 40.103 21.616 1.00 51.22 239 SER A O 1
ATOM 1925 N N . ALA A 1 240 ? -13.467 40.160 19.377 1.00 45.50 240 ALA A N 1
ATOM 1926 C CA . ALA A 1 240 ? -12.583 41.269 19.024 1.00 45.50 240 ALA A CA 1
ATOM 1927 C C . ALA A 1 240 ? -13.405 42.292 18.232 1.00 45.50 240 ALA A C 1
ATOM 1929 O O . ALA A 1 240 ? -13.147 43.499 18.404 1.00 45.50 240 ALA A O 1
#

Secondary structure (DSSP, 8-state):
-HHHHHHHHHHHHHHHHHHHHHHHHHIIIIIHHHH-SS--TTGGGGSHHHHHHHHHHHHHHHHHHHHHHHHHHSS--HHHHHHHHHHIIIIIHHHHHHHHHHHHHHHHH-GGGTS-GGGGGTS-HHHHHIIIIIHHHHHHHHHHHS---PPPHHHHHHHHHHHHHHHHHHHHHHHHHHSS-SSGGGTS--HHHHHHHHHHHHHHHHHHHHHHHHHHHHHH---THHHHHHHHHHHHTT--

Nearest PDB structures (foldseek):
  7aue-assembly1_R  TM=2.743E-01  e=1.318E+00  Homo sapiens
  8hao-assembly1_R  TM=2.661E-01  e=5.177E+00  Homo sapiens
  8hao-assembly1_I  TM=2.533E-01  e=5.418E+00  Homo sapiens
  7y36-assembly1_R  TM=2.800E-01  e=7.456E+00  Homo sapiens

Sequence (240 aa):
MAGIVLVRTCAVHVVLLLVYVIVEREYSTNVIPVHQTNNKFGRRYCYLTQLNMVAQTVFFGSCVLSDLLEAILGRKPNVLKAIQDYLFGVLLFPMAMMVQCLFWALYAVDRELVYPSALDAVIPKWLNHVWHTAVVPVLLLEMYLVRRNYQARSIALPGTVFFGAAYLIWIRIVAHYGGFWVYPFLEVMGPIETTIFNMAAVGMLCVFYLIGEYVNTKLWGRDTFEVSSTKSRKKSNKSA

Solvent-accessible surface area (backbone atoms only — not comparable to full-atom values): 13046 Å² total; per-residue (Å²): 113,71,69,62,51,51,54,53,53,38,53,51,30,47,53,52,28,51,53,40,52,51,52,53,48,48,41,61,71,56,34,42,72,74,73,56,80,59,97,53,54,60,62,66,71,58,40,66,54,49,49,43,51,52,51,50,32,53,49,28,48,50,47,37,51,43,44,52,43,20,71,74,70,76,47,64,57,67,67,61,52,51,51,50,22,45,44,39,44,35,45,49,52,14,46,31,46,46,38,26,53,53,50,53,54,42,40,72,75,43,32,70,74,76,57,41,75,77,46,65,83,56,49,52,69,67,57,52,39,48,61,42,53,47,46,45,60,54,53,51,49,44,50,72,76,42,90,66,62,66,64,60,63,88,63,33,45,57,52,29,43,49,51,42,51,51,51,58,49,48,42,48,52,29,26,69,78,43,74,46,57,86,48,61,74,64,72,78,45,52,75,65,58,46,50,54,48,53,52,49,54,35,51,48,36,51,50,37,29,51,49,52,46,49,54,44,30,70,73,73,47,76,76,75,65,63,61,53,57,53,50,52,53,57,50,57,71,70,77,113

InterPro domains:
  IPR006838 ADTRP/AIG1 [PF04750] (10-216)
  IPR006838 ADTRP/AIG1 [PTHR10989] (9-235)

pLDDT: mean 88.93, std 13.97, range [41.06, 98.56]

Organism: Branchiostoma floridae (NCBI:txid7739)

Mean predicted aligned error: 6.58 Å

Radius of gyration: 20.41 Å; Cα contacts (8 Å, |Δi|>4): 202; chains: 1; bounding box: 48×62×52 Å

Foldseek 3Di:
DVVVLLVVQLVLLVVQLVVLVVLVVLCVPQVCVVPPPDPQPCRPVLDLLSVLSVLSNVLSVLVNVQSVCCVVVVHGDPVSLLVSLLCLLQPRQLSLCLLQVVQVVCVVVPCCQRHDPVCCVGAPPVSVCVSHPVSNVSSLVVLLSDQRAQDDCVPRLVSNLVVLVVSLVVQVVSCVVRVDGPGNVCVPDDPVRNVVVSCVSSVSSSVSSVVVVVSSCVNPNHDCPVVVVVVVVVVVVVVD